Protein AF-A0A0B1TDR1-F1 (afdb_monomer_lite)

Structure (mmCIF, N/CA/C/O backbone):
data_AF-A0A0B1TDR1-F1
#
_entry.id   AF-A0A0B1TDR1-F1
#
loop_
_atom_site.group_PDB
_atom_site.id
_atom_site.type_symbol
_atom_site.label_atom_id
_atom_site.label_alt_id
_atom_site.label_comp_id
_atom_site.label_asym_id
_atom_site.label_entity_id
_atom_site.label_seq_id
_atom_site.pdbx_PDB_ins_code
_atom_site.Cartn_x
_atom_site.Cartn_y
_atom_site.Cartn_z
_atom_site.occupancy
_atom_site.B_iso_or_equiv
_atom_site.auth_seq_id
_atom_site.auth_comp_id
_atom_site.auth_asym_id
_atom_site.auth_atom_id
_atom_site.pdbx_PDB_model_num
ATOM 1 N N . MET A 1 1 ? -8.464 2.889 4.458 1.00 76.44 1 MET A N 1
ATOM 2 C CA . MET A 1 1 ? -7.962 1.978 5.511 1.00 76.44 1 MET A CA 1
ATOM 3 C C . MET A 1 1 ? -7.869 2.680 6.858 1.00 76.44 1 MET A C 1
ATOM 5 O O . MET A 1 1 ? -8.469 2.172 7.790 1.00 76.44 1 MET A O 1
ATOM 9 N N . LEU A 1 2 ? -7.194 3.835 6.964 1.00 84.19 2 LEU A N 1
ATOM 10 C CA . LEU A 1 2 ? -7.013 4.525 8.250 1.00 84.19 2 LEU A CA 1
ATOM 11 C C . LEU A 1 2 ? -8.338 4.897 8.941 1.00 84.19 2 LEU A C 1
ATOM 13 O O . LEU A 1 2 ? -8.524 4.544 10.096 1.00 84.19 2 LEU A O 1
ATOM 17 N N . SER A 1 3 ? -9.291 5.494 8.213 1.00 82.75 3 SER A N 1
ATOM 18 C CA . SER A 1 3 ? -10.625 5.829 8.750 1.00 82.75 3 SER A CA 1
ATOM 19 C C . SER A 1 3 ? -11.376 4.601 9.274 1.00 82.75 3 SER A C 1
ATOM 21 O O . SER A 1 3 ? -11.965 4.639 10.344 1.00 82.75 3 SER A O 1
ATOM 23 N N . ALA A 1 4 ? -11.285 3.476 8.562 1.00 83.38 4 ALA A N 1
ATOM 24 C CA . ALA A 1 4 ? -11.882 2.220 9.007 1.00 83.38 4 ALA A CA 1
ATOM 25 C C . ALA A 1 4 ? -11.172 1.629 10.232 1.00 83.38 4 ALA A C 1
ATOM 27 O O . ALA A 1 4 ? -11.816 1.024 11.082 1.00 83.38 4 ALA A O 1
ATOM 28 N N . ALA A 1 5 ? -9.847 1.777 10.322 1.00 83.50 5 ALA A N 1
ATOM 29 C CA . ALA A 1 5 ? -9.080 1.321 11.472 1.00 83.50 5 ALA A CA 1
ATOM 30 C C . ALA A 1 5 ? -9.434 2.137 12.726 1.00 83.50 5 ALA A C 1
ATOM 32 O O . ALA A 1 5 ? -9.673 1.532 13.768 1.00 83.50 5 ALA A O 1
ATOM 33 N N . GLU A 1 6 ? -9.517 3.469 12.618 1.00 82.88 6 GLU A N 1
ATOM 34 C CA . GLU A 1 6 ? -10.004 4.361 13.685 1.00 82.88 6 GLU A CA 1
ATOM 35 C C . GLU A 1 6 ? -11.386 3.920 14.182 1.00 82.88 6 GLU A C 1
ATOM 37 O O . GLU A 1 6 ? -11.551 3.661 15.373 1.00 82.88 6 GLU A O 1
ATOM 42 N N . ASP A 1 7 ? -12.346 3.726 13.271 1.00 81.94 7 ASP A N 1
ATOM 43 C CA . ASP A 1 7 ? -13.706 3.311 13.633 1.00 81.94 7 ASP A CA 1
ATOM 44 C C . ASP A 1 7 ? -13.731 1.929 14.312 1.00 81.94 7 ASP A C 1
ATOM 46 O O . ASP A 1 7 ? -14.447 1.726 15.293 1.00 81.94 7 ASP A O 1
ATOM 50 N N . ILE A 1 8 ? -12.928 0.964 13.843 1.00 82.44 8 ILE A N 1
ATOM 51 C CA . ILE A 1 8 ? -12.824 -0.367 14.468 1.00 82.44 8 ILE A CA 1
ATOM 52 C C . ILE A 1 8 ? -12.226 -0.270 15.875 1.00 82.44 8 ILE A C 1
ATOM 54 O O . ILE A 1 8 ? -12.721 -0.930 16.790 1.00 82.44 8 ILE A O 1
ATOM 58 N N . MET A 1 9 ? -11.182 0.539 16.059 1.00 82.56 9 MET A N 1
ATOM 59 C CA . MET A 1 9 ? -10.542 0.729 17.362 1.00 82.56 9 MET A CA 1
ATOM 60 C C . MET A 1 9 ? -11.475 1.444 18.344 1.00 82.56 9 MET A C 1
ATOM 62 O O . MET A 1 9 ? -11.574 1.016 19.491 1.00 82.56 9 MET A O 1
ATOM 66 N N . ALA A 1 10 ? -12.240 2.440 17.888 1.00 76.50 10 ALA A N 1
ATOM 67 C CA . ALA A 1 10 ? -13.255 3.107 18.702 1.00 76.50 10 ALA A CA 1
ATOM 68 C C . ALA A 1 10 ? -14.344 2.132 19.192 1.00 76.50 10 ALA A C 1
ATOM 70 O O . ALA A 1 10 ? -14.732 2.178 20.360 1.00 76.50 10 ALA A O 1
ATOM 71 N N . ILE A 1 11 ? -14.792 1.199 18.338 1.00 76.06 11 ILE A N 1
ATOM 72 C CA . ILE A 1 11 ? -15.727 0.127 18.734 1.00 76.06 11 ILE A CA 1
ATOM 73 C C . ILE A 1 11 ? -15.082 -0.805 19.772 1.00 76.06 11 ILE A 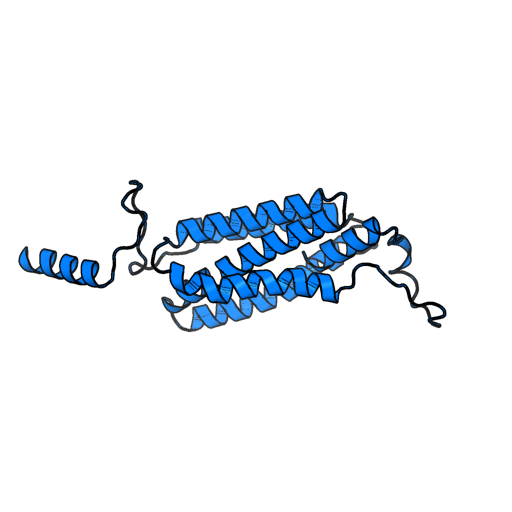C 1
ATOM 75 O O . ILE A 1 11 ? -15.733 -1.204 20.739 1.00 76.06 11 ILE A O 1
ATOM 79 N N . GLN A 1 12 ? -13.808 -1.162 19.586 1.00 80.19 12 GLN A N 1
ATOM 80 C CA . GLN A 1 12 ? -13.069 -2.064 20.479 1.00 80.19 12 GLN A CA 1
ATOM 81 C C . GLN A 1 12 ? -12.827 -1.467 21.875 1.00 80.19 12 GLN A C 1
ATOM 83 O O . GLN A 1 12 ? -12.818 -2.214 22.850 1.00 80.19 12 GLN A O 1
ATOM 88 N N . GLU A 1 13 ? -12.676 -0.146 21.993 1.00 73.75 13 GLU A N 1
ATOM 89 C CA . GLU A 1 13 ? -12.534 0.554 23.282 1.00 73.75 13 GLU A CA 1
ATOM 90 C C . GLU A 1 13 ? -13.869 0.749 24.035 1.00 73.75 13 GLU A C 1
ATOM 92 O O . GLU A 1 13 ? -13.898 1.363 25.100 1.00 73.75 13 GLU A O 1
ATOM 97 N N . GLY A 1 14 ? -14.982 0.210 23.522 1.00 63.03 14 GLY A N 1
ATOM 98 C CA . GLY A 1 14 ? -16.309 0.350 24.133 1.00 63.03 14 GLY A CA 1
ATOM 99 C C . GLY A 1 14 ? -17.055 1.623 23.719 1.00 63.03 14 GLY A C 1
ATOM 100 O O . GLY A 1 14 ? -18.086 1.948 24.310 1.00 63.03 14 GLY A O 1
ATOM 101 N N . GLY A 1 15 ? -16.572 2.335 22.696 1.00 56.06 15 GLY A N 1
ATOM 102 C CA . GLY A 1 15 ? -17.285 3.446 22.077 1.00 56.06 15 GLY A CA 1
ATOM 103 C C . GLY A 1 15 ? -18.510 2.946 21.313 1.00 56.06 15 GLY A C 1
ATOM 104 O O . GLY A 1 15 ? -18.403 2.178 20.356 1.00 56.06 15 GLY A O 1
ATOM 105 N N . ASN A 1 16 ? -19.701 3.386 21.717 1.00 45.88 16 ASN A N 1
ATOM 106 C CA . ASN A 1 16 ? -20.948 3.049 21.035 1.00 45.88 16 ASN A CA 1
ATOM 107 C C . ASN A 1 16 ? -21.067 3.895 19.746 1.00 45.88 16 ASN A C 1
ATOM 109 O O . ASN A 1 16 ? -21.689 4.957 19.725 1.00 45.88 16 ASN A O 1
ATOM 113 N N . VAL A 1 17 ? -20.423 3.445 18.662 1.00 51.66 17 VAL A N 1
ATOM 114 C CA . VAL A 1 17 ? -20.307 4.165 17.371 1.00 51.66 17 VAL A CA 1
ATOM 115 C C . VAL A 1 17 ? -21.662 4.475 16.715 1.00 51.66 17 VAL A C 1
ATOM 117 O O . VAL A 1 17 ? -21.760 5.361 15.871 1.00 51.66 17 VAL A O 1
ATOM 120 N N . THR A 1 18 ? -22.755 3.845 17.151 1.00 46.84 18 THR A N 1
ATOM 121 C CA . THR A 1 18 ? -24.097 4.133 16.623 1.00 46.84 18 THR A CA 1
ATOM 122 C C . THR A 1 18 ? -24.631 5.527 16.992 1.00 46.84 18 THR A C 1
ATOM 124 O O . THR A 1 18 ? -25.601 5.955 16.372 1.00 46.84 18 THR A O 1
ATOM 127 N N . GLN A 1 19 ? -24.024 6.251 17.948 1.00 44.09 19 GLN A N 1
ATOM 128 C CA . GLN A 1 19 ? -24.461 7.607 18.332 1.00 44.09 19 GLN A CA 1
ATOM 129 C C . GLN A 1 19 ? -23.574 8.763 17.840 1.00 44.09 19 GLN A C 1
ATOM 131 O O . GLN A 1 19 ? -24.072 9.879 17.722 1.00 44.09 19 GLN A O 1
ATOM 136 N N . GLN A 1 20 ? -22.301 8.535 17.503 1.00 48.03 20 GLN A N 1
ATOM 137 C CA . GLN A 1 20 ? -21.350 9.632 17.239 1.00 48.03 20 GLN A CA 1
ATOM 138 C C . GLN A 1 20 ? -21.588 10.387 15.918 1.00 48.03 20 GLN A C 1
ATOM 140 O O . GLN A 1 20 ? -21.168 11.531 15.796 1.00 48.03 20 GLN A O 1
ATOM 145 N N . ILE A 1 21 ? -22.294 9.797 14.946 1.00 51.66 21 ILE A N 1
ATOM 146 C CA . ILE A 1 21 ? -22.619 10.479 13.677 1.00 51.66 21 ILE A CA 1
ATOM 147 C C . ILE A 1 21 ? -23.924 11.296 13.782 1.00 51.66 21 ILE A C 1
ATOM 149 O O . ILE A 1 21 ? -24.188 12.130 12.921 1.00 51.66 21 ILE A O 1
ATOM 153 N N . GLN A 1 22 ? -24.762 11.092 14.811 1.00 48.59 22 GLN A N 1
ATOM 154 C CA . GLN A 1 22 ? -26.129 11.638 14.793 1.00 48.59 22 GLN A CA 1
ATOM 155 C C . GLN A 1 22 ? -26.374 12.907 15.607 1.00 48.59 22 GLN A C 1
ATOM 157 O O . GLN A 1 22 ? -27.349 13.580 15.295 1.00 48.59 22 GLN A O 1
ATOM 162 N N . ASN A 1 23 ? -25.515 13.297 16.550 1.00 46.75 23 ASN A N 1
ATOM 163 C CA . ASN A 1 23 ? -25.687 14.570 17.253 1.00 46.75 23 ASN A CA 1
ATOM 164 C C . ASN A 1 23 ? -24.395 15.388 17.209 1.00 46.75 23 ASN A C 1
ATOM 166 O O . ASN A 1 23 ? -23.390 15.019 17.814 1.00 46.75 23 ASN A O 1
ATOM 170 N N . CYS A 1 24 ? -24.435 16.531 16.519 1.00 54.19 24 CYS A N 1
ATOM 171 C CA . CYS A 1 24 ? -23.548 17.634 16.862 1.00 54.19 24 CYS A CA 1
ATOM 172 C C . CYS A 1 24 ? -23.890 18.038 18.299 1.00 54.19 24 CYS A C 1
ATOM 174 O O . CYS A 1 24 ? -24.966 18.571 18.557 1.00 54.19 24 CYS A O 1
ATOM 176 N N . GLU A 1 25 ? -23.017 17.709 19.245 1.00 56.38 25 GLU A N 1
ATOM 177 C CA . GLU A 1 25 ? -23.196 18.099 20.638 1.00 56.38 25 GLU A CA 1
ATOM 178 C C . GLU A 1 25 ? -22.957 19.617 20.739 1.00 56.38 25 GLU A C 1
ATOM 180 O O . GLU A 1 25 ? -21.814 20.074 20.700 1.00 56.38 25 GLU A O 1
ATOM 185 N N . ASP A 1 26 ? -24.026 20.412 20.856 1.00 61.06 26 ASP A N 1
ATOM 186 C CA . ASP A 1 26 ? -23.944 21.881 20.979 1.00 61.06 26 ASP A CA 1
ATOM 187 C C . ASP A 1 26 ? -23.196 22.332 22.253 1.00 61.06 26 ASP A C 1
ATOM 189 O O . ASP A 1 26 ? -22.811 23.496 22.384 1.00 61.06 26 ASP A O 1
ATOM 193 N N . HIS A 1 27 ? -22.961 21.415 23.201 1.00 53.44 27 HIS A N 1
ATOM 194 C CA . HIS A 1 27 ? -22.260 21.689 24.450 1.00 53.44 27 HIS A CA 1
ATOM 195 C C . HIS A 1 27 ? -21.323 20.538 24.854 1.00 53.44 27 HIS A C 1
ATOM 197 O O . HIS A 1 27 ? -21.755 19.488 25.329 1.00 53.44 27 HIS A O 1
ATOM 203 N N . ILE A 1 28 ? -20.007 20.756 24.743 1.00 58.09 28 ILE A N 1
ATOM 204 C CA . ILE A 1 28 ? -18.979 19.792 25.173 1.00 58.09 28 ILE A CA 1
ATOM 205 C C . ILE A 1 28 ? -18.891 19.807 26.709 1.00 58.09 28 ILE A C 1
ATOM 207 O O . ILE A 1 28 ? -18.074 20.512 27.294 1.00 58.09 28 ILE A O 1
ATOM 211 N N . THR A 1 29 ? -19.763 19.052 27.381 1.00 60.22 29 THR A N 1
ATOM 212 C CA . THR A 1 29 ? -19.792 18.965 28.858 1.00 60.22 29 THR A CA 1
ATOM 213 C C . THR A 1 29 ? -18.786 17.943 29.407 1.00 60.22 29 THR A C 1
ATOM 215 O O . THR A 1 29 ? -18.375 18.030 30.562 1.00 60.22 29 THR A O 1
ATOM 218 N N . SER A 1 30 ? -18.312 17.001 28.584 1.00 54.03 30 SER A N 1
ATOM 219 C CA . SER A 1 30 ? -17.240 16.075 28.962 1.00 54.03 30 SER A CA 1
ATOM 220 C C . SER A 1 30 ? -16.343 15.746 27.769 1.00 54.03 30 SER A C 1
ATOM 222 O O . SER A 1 30 ? -16.813 15.602 26.642 1.00 54.03 30 SER A O 1
ATOM 224 N N . ARG A 1 31 ? -15.031 15.662 28.006 1.00 52.56 31 ARG A N 1
ATOM 225 C CA . ARG A 1 31 ? -14.052 15.264 26.991 1.00 52.56 31 ARG A CA 1
ATOM 226 C C . ARG A 1 31 ? -14.044 13.738 26.937 1.00 52.56 31 ARG A C 1
ATOM 228 O O . ARG A 1 31 ? -13.639 13.109 27.913 1.00 52.56 31 ARG A O 1
ATOM 235 N N . HIS A 1 32 ? -14.474 13.140 25.827 1.00 52.22 32 HIS A N 1
ATOM 236 C CA . HIS A 1 32 ? -14.212 11.723 25.578 1.00 52.22 32 HIS A CA 1
ATOM 237 C C . HIS A 1 32 ? -12.693 11.523 25.480 1.00 52.22 32 HIS A C 1
ATOM 239 O O . HIS A 1 32 ? -12.072 11.855 24.474 1.00 52.22 32 HIS A O 1
ATOM 245 N N . CYS A 1 33 ? -12.082 11.042 26.563 1.00 51.25 33 CYS A N 1
ATOM 246 C CA . CYS A 1 33 ? -10.721 10.523 26.539 1.00 51.25 33 CYS A CA 1
ATOM 247 C C . CYS A 1 33 ? -10.781 9.113 25.956 1.00 51.25 33 CYS A C 1
ATOM 249 O O . CYS A 1 33 ? -11.078 8.162 26.675 1.00 51.25 33 CYS A O 1
ATOM 251 N N . THR A 1 34 ? -10.518 8.989 24.659 1.00 60.19 34 THR A N 1
ATOM 252 C CA . THR A 1 34 ? -10.138 7.704 24.073 1.00 60.19 34 THR A CA 1
ATOM 253 C C . THR A 1 34 ? -8.719 7.375 24.532 1.00 60.19 34 THR A C 1
ATOM 255 O O . THR A 1 34 ? -7.860 8.259 24.623 1.00 60.19 34 THR A O 1
ATOM 258 N N . THR A 1 35 ? -8.463 6.116 24.881 1.00 57.59 35 THR A N 1
ATOM 259 C CA . THR A 1 35 ? -7.123 5.665 25.292 1.00 57.59 35 THR A CA 1
ATOM 260 C C . THR A 1 35 ? -6.158 5.686 24.109 1.00 57.59 35 THR A C 1
ATOM 262 O O . THR A 1 35 ? -4.956 5.884 24.296 1.00 57.59 35 THR A O 1
ATOM 265 N N . VAL A 1 36 ? -6.688 5.568 22.887 1.00 66.69 36 VAL A N 1
ATOM 266 C CA . VAL A 1 36 ? -5.954 5.753 21.635 1.00 66.69 36 VAL A CA 1
ATOM 267 C C . VAL A 1 36 ? -6.411 7.035 20.934 1.00 66.69 36 VAL A C 1
ATOM 269 O O . VAL A 1 36 ? -7.578 7.215 20.592 1.00 66.69 36 VAL A O 1
ATOM 272 N N . SER A 1 37 ? -5.470 7.960 20.737 1.00 75.94 37 SER A N 1
ATOM 273 C CA . SER A 1 37 ? -5.678 9.188 19.961 1.00 75.94 37 SER A CA 1
ATOM 274 C C . SER A 1 37 ? -5.499 8.907 18.470 1.00 75.94 37 SER A C 1
ATOM 276 O O . SER A 1 37 ? -4.584 8.171 18.102 1.00 75.94 37 SER A O 1
ATOM 278 N N . THR A 1 38 ? -6.254 9.590 17.607 1.00 77.31 38 THR A N 1
ATOM 279 C CA . THR A 1 38 ? -6.033 9.588 16.148 1.00 77.31 38 THR A CA 1
ATOM 280 C C . THR A 1 38 ? -4.583 9.932 15.777 1.00 77.31 38 THR A C 1
ATOM 282 O O . THR A 1 38 ? -4.019 9.409 14.818 1.00 77.31 38 THR A O 1
ATOM 285 N N . GLY A 1 39 ? -3.912 10.756 16.593 1.00 81.75 39 GLY A N 1
ATOM 286 C CA . GLY A 1 39 ? -2.484 11.039 16.436 1.00 81.75 39 GLY A CA 1
ATOM 287 C C . GLY A 1 39 ? -1.585 9.814 16.648 1.00 81.75 39 GLY A C 1
ATOM 288 O O . GLY A 1 39 ? -0.588 9.663 15.949 1.00 81.75 39 GLY A O 1
ATOM 289 N N . ALA A 1 40 ? -1.937 8.911 17.566 1.00 80.69 40 ALA A N 1
ATOM 290 C CA . ALA A 1 40 ? -1.172 7.688 17.814 1.00 80.69 40 ALA A CA 1
ATOM 291 C C . ALA A 1 40 ? -1.252 6.720 16.625 1.00 80.69 40 ALA A C 1
ATOM 293 O O . ALA A 1 40 ? -0.249 6.109 16.263 1.00 80.69 40 ALA A O 1
ATOM 294 N N . VAL A 1 41 ? -2.413 6.633 15.976 1.00 82.06 41 VAL A N 1
ATOM 295 C CA . VAL A 1 41 ? -2.617 5.816 14.771 1.00 82.06 41 VAL A CA 1
ATOM 296 C C . VAL A 1 41 ? -1.861 6.402 13.581 1.00 82.06 41 VAL A C 1
ATOM 298 O O . VAL A 1 41 ? -1.199 5.667 12.852 1.00 82.06 41 VAL A O 1
ATOM 301 N N . LEU A 1 42 ? -1.863 7.730 13.429 1.00 85.75 42 LEU A N 1
ATOM 302 C CA . LEU A 1 42 ? -1.053 8.413 12.416 1.00 85.75 42 LEU A CA 1
ATOM 303 C C . LEU A 1 42 ? 0.449 8.201 12.632 1.00 85.75 42 LEU A C 1
ATOM 305 O O . LEU A 1 42 ? 1.178 7.992 11.664 1.00 85.75 42 LEU A O 1
ATOM 309 N N . ILE A 1 43 ? 0.926 8.224 13.880 1.00 86.50 43 ILE A N 1
ATOM 310 C CA . ILE A 1 43 ? 2.328 7.913 14.193 1.00 86.50 43 ILE A CA 1
ATOM 311 C C . ILE A 1 43 ? 2.629 6.444 13.875 1.00 86.50 43 ILE A C 1
ATOM 313 O O . ILE A 1 43 ? 3.666 6.162 13.277 1.00 86.50 43 ILE A O 1
ATOM 317 N N . ALA A 1 44 ? 1.726 5.523 14.222 1.00 84.31 44 ALA A N 1
ATOM 318 C CA . ALA A 1 44 ? 1.872 4.102 13.909 1.00 84.31 44 ALA A CA 1
ATOM 319 C C . ALA A 1 44 ? 1.913 3.827 12.395 1.00 84.31 44 ALA A C 1
ATOM 321 O O . ALA A 1 44 ? 2.560 2.874 11.974 1.00 84.31 44 ALA A O 1
ATOM 322 N N . ASP A 1 45 ? 1.284 4.670 11.576 1.00 87.25 45 ASP A N 1
ATOM 323 C CA . ASP A 1 45 ? 1.340 4.581 10.115 1.00 87.25 45 ASP A CA 1
ATOM 324 C C . ASP A 1 45 ? 2.598 5.250 9.521 1.00 87.25 45 ASP A C 1
ATOM 326 O O . ASP A 1 45 ? 3.293 4.691 8.674 1.00 87.25 45 ASP A O 1
ATOM 330 N N . ASN A 1 46 ? 2.967 6.441 9.995 1.00 88.88 46 ASN A N 1
ATOM 331 C CA . ASN A 1 46 ? 4.058 7.211 9.389 1.00 88.88 46 ASN A CA 1
ATOM 332 C C . ASN A 1 46 ? 5.450 6.767 9.856 1.00 88.88 46 ASN A C 1
ATOM 334 O O . ASN A 1 46 ? 6.395 6.778 9.064 1.00 88.88 46 ASN A O 1
ATOM 338 N N . LEU A 1 47 ? 5.603 6.360 11.120 1.00 89.38 47 LEU A N 1
ATOM 339 C CA . LEU A 1 47 ? 6.908 6.013 11.689 1.00 89.38 47 LEU A CA 1
ATOM 340 C C . LEU A 1 47 ? 7.537 4.775 11.019 1.00 89.38 47 LEU A C 1
ATOM 342 O O . LEU A 1 47 ? 8.696 4.871 10.606 1.00 89.38 47 LEU A O 1
ATOM 346 N N . PRO A 1 48 ? 6.828 3.640 10.835 1.00 83.62 48 PRO A N 1
ATOM 347 C CA . PRO A 1 48 ? 7.408 2.474 10.169 1.00 83.62 48 PRO A CA 1
ATOM 348 C C . PRO A 1 48 ? 7.757 2.766 8.709 1.00 83.62 48 PRO A C 1
ATOM 350 O O . PRO A 1 48 ? 8.827 2.378 8.243 1.00 83.62 48 PRO A O 1
ATOM 353 N N . SER A 1 49 ? 6.888 3.500 8.004 1.00 87.12 49 SER A N 1
ATOM 354 C CA . SER A 1 49 ? 7.120 3.907 6.615 1.00 87.12 49 SER A CA 1
ATOM 355 C C . SER A 1 49 ? 8.374 4.777 6.486 1.00 87.12 49 SER A C 1
ATOM 357 O O . SER A 1 49 ? 9.206 4.544 5.612 1.00 87.12 49 SER A O 1
ATOM 359 N N . LEU A 1 50 ? 8.578 5.728 7.401 1.00 87.88 50 LEU A N 1
ATOM 360 C CA . LEU A 1 50 ? 9.752 6.599 7.401 1.00 87.88 50 LEU A CA 1
ATOM 361 C C . LEU A 1 50 ? 11.057 5.830 7.663 1.00 87.88 50 LEU A C 1
ATOM 363 O O . LEU A 1 50 ? 12.042 6.044 6.959 1.00 87.88 50 LEU A O 1
ATOM 367 N N . VAL A 1 51 ? 11.064 4.893 8.616 1.00 88.25 51 VAL A N 1
ATOM 368 C CA . VAL A 1 51 ? 12.234 4.033 8.886 1.00 88.25 51 VAL A CA 1
ATOM 369 C C . VAL A 1 51 ? 12.599 3.207 7.653 1.00 88.25 51 VAL A C 1
ATOM 371 O O . VAL A 1 51 ? 13.773 3.121 7.285 1.00 88.25 51 VAL A O 1
ATOM 374 N N . VAL A 1 52 ? 11.600 2.642 6.973 1.00 87.62 52 VAL A N 1
ATOM 375 C CA . VAL A 1 52 ? 11.807 1.932 5.707 1.00 87.62 52 VAL A CA 1
ATOM 376 C C . VAL A 1 52 ? 12.373 2.869 4.652 1.00 87.62 52 VAL A C 1
ATOM 378 O O . VAL A 1 52 ? 13.370 2.535 4.029 1.00 87.62 52 VAL A O 1
ATOM 381 N N . LYS A 1 53 ? 11.808 4.064 4.476 1.00 86.44 53 LYS A N 1
ATOM 382 C CA . LYS A 1 53 ? 12.283 5.035 3.479 1.00 86.44 53 LYS A CA 1
ATOM 383 C C . LYS A 1 53 ? 13.732 5.460 3.666 1.00 86.44 53 LYS A C 1
ATOM 385 O O . LYS A 1 53 ? 14.418 5.684 2.676 1.00 86.44 53 LYS A O 1
ATOM 390 N N . LEU A 1 54 ? 14.212 5.517 4.904 1.00 85.12 54 LEU A N 1
ATOM 391 C CA . LEU A 1 54 ? 15.606 5.844 5.201 1.00 85.12 54 LEU A CA 1
ATOM 392 C C . LEU A 1 54 ? 16.559 4.658 5.004 1.00 85.12 54 LEU A C 1
ATOM 394 O O . LEU A 1 54 ? 17.708 4.857 4.626 1.00 85.12 54 LEU A O 1
ATOM 398 N N . THR A 1 55 ? 16.106 3.430 5.259 1.00 82.94 55 THR A N 1
ATOM 399 C CA . THR A 1 55 ? 16.963 2.229 5.247 1.00 82.94 55 THR A CA 1
ATOM 400 C C . THR A 1 55 ? 16.932 1.476 3.917 1.00 82.94 55 THR A C 1
ATOM 402 O O . THR A 1 55 ? 17.963 1.012 3.437 1.00 82.94 55 THR A O 1
ATOM 405 N N . PHE A 1 56 ? 15.764 1.378 3.288 1.00 80.69 56 PHE A N 1
ATOM 406 C CA . PHE A 1 56 ? 15.524 0.630 2.060 1.00 80.69 56 PHE A CA 1
ATOM 407 C C . PHE A 1 56 ? 16.345 1.080 0.837 1.00 80.69 56 PHE A C 1
ATOM 409 O O . PHE A 1 56 ? 16.794 0.182 0.121 1.00 80.69 56 PHE A O 1
ATOM 416 N N . PRO A 1 57 ? 16.622 2.381 0.573 1.00 79.94 57 PRO A N 1
ATOM 417 C CA . PRO A 1 57 ? 17.427 2.774 -0.590 1.00 79.94 57 PRO A CA 1
ATOM 418 C C . PRO A 1 57 ? 18.830 2.147 -0.595 1.00 79.94 57 PRO A C 1
ATOM 420 O O . PRO A 1 57 ? 19.340 1.827 -1.664 1.00 79.94 57 PRO A O 1
ATOM 423 N N . PHE A 1 58 ? 19.414 1.851 0.572 1.00 77.19 58 PHE A N 1
ATOM 424 C CA . PHE A 1 58 ? 20.716 1.176 0.666 1.00 77.19 58 PHE A CA 1
ATOM 425 C C . PHE A 1 58 ? 20.683 -0.293 0.213 1.00 77.19 58 PHE A C 1
ATOM 427 O O . PHE A 1 58 ? 21.679 -0.815 -0.280 1.00 77.19 58 PHE A O 1
ATOM 434 N N . PHE A 1 59 ? 19.537 -0.967 0.337 1.00 72.44 59 PHE A N 1
ATOM 435 C CA . PHE A 1 59 ? 19.354 -2.369 -0.065 1.00 72.44 59 PHE A CA 1
ATOM 436 C C . PHE A 1 59 ? 18.680 -2.508 -1.441 1.00 72.44 59 PHE A C 1
ATOM 438 O O . PHE A 1 59 ? 18.543 -3.609 -1.984 1.00 72.44 59 PHE A O 1
ATOM 445 N N . MET A 1 60 ? 18.273 -1.382 -2.032 1.00 71.62 60 MET A N 1
ATOM 446 C CA . MET A 1 60 ? 17.485 -1.318 -3.256 1.00 71.62 60 MET A CA 1
ATOM 447 C C . MET A 1 60 ? 18.278 -1.662 -4.528 1.00 71.62 60 MET A C 1
ATOM 449 O O . MET A 1 60 ? 17.701 -1.862 -5.594 1.00 71.62 60 MET A O 1
ATOM 453 N N . HIS A 1 61 ? 19.594 -1.802 -4.473 1.00 65.62 61 HIS A N 1
ATOM 454 C CA . HIS A 1 61 ? 20.317 -2.224 -5.672 1.00 65.62 61 HIS A CA 1
ATOM 455 C C . HIS A 1 61 ? 20.179 -3.736 -5.934 1.00 65.62 61 HIS A C 1
ATOM 457 O O . HIS A 1 61 ? 20.216 -4.174 -7.072 1.00 65.62 61 HIS A O 1
ATOM 463 N N . ARG A 1 62 ? 19.927 -4.558 -4.903 1.00 64.19 62 ARG A N 1
ATOM 464 C CA . ARG A 1 62 ? 20.066 -6.027 -4.997 1.00 64.19 62 ARG A CA 1
ATOM 465 C C . ARG A 1 62 ? 18.785 -6.807 -5.310 1.00 64.19 62 ARG A C 1
ATOM 467 O O . ARG A 1 62 ? 18.873 -8.008 -5.543 1.00 64.19 62 ARG A O 1
ATOM 474 N N . ILE A 1 63 ? 17.610 -6.170 -5.289 1.00 71.88 63 ILE A N 1
ATOM 475 C CA . ILE A 1 63 ? 16.312 -6.870 -5.376 1.00 71.88 63 ILE A CA 1
ATOM 476 C C . ILE A 1 63 ? 15.566 -6.485 -6.672 1.00 71.88 63 ILE A C 1
ATOM 478 O O . ILE A 1 63 ? 15.325 -5.306 -6.908 1.00 71.88 63 ILE A O 1
ATOM 482 N N . PRO A 1 64 ? 15.129 -7.437 -7.505 1.00 72.81 64 PRO A N 1
ATOM 483 C CA . PRO A 1 64 ? 14.327 -7.162 -8.698 1.00 72.81 64 PRO A CA 1
ATOM 484 C C . PRO A 1 64 ? 12.961 -6.537 -8.371 1.00 72.81 64 PRO A C 1
ATOM 486 O O . PRO A 1 64 ? 12.300 -6.899 -7.392 1.00 72.81 64 PRO A O 1
ATOM 489 N N . PHE A 1 65 ? 12.492 -5.636 -9.241 1.00 76.25 65 PHE A N 1
ATOM 490 C CA . PHE A 1 65 ? 11.231 -4.899 -9.064 1.00 76.25 65 PHE A CA 1
ATOM 491 C C . PHE A 1 65 ? 10.000 -5.807 -8.926 1.00 76.25 65 PHE A C 1
ATOM 493 O O . PHE A 1 65 ? 9.111 -5.501 -8.134 1.00 76.25 65 PHE A O 1
ATOM 500 N N . VAL A 1 66 ? 9.975 -6.949 -9.623 1.00 77.12 66 VAL A N 1
ATOM 501 C CA . VAL A 1 66 ? 8.858 -7.913 -9.574 1.00 77.12 66 VAL A CA 1
ATOM 502 C C . VAL A 1 66 ? 8.660 -8.466 -8.162 1.00 77.12 66 VAL A C 1
ATOM 504 O O . VAL A 1 66 ? 7.541 -8.518 -7.655 1.00 77.12 66 VAL A O 1
ATOM 507 N N . PHE A 1 67 ? 9.753 -8.827 -7.486 1.00 78.81 67 PHE A N 1
ATOM 508 C CA . PHE A 1 67 ? 9.691 -9.376 -6.131 1.00 78.81 67 PHE A CA 1
ATOM 509 C C . PHE A 1 67 ? 9.268 -8.324 -5.110 1.00 78.81 67 PHE A C 1
ATOM 511 O O . PHE A 1 67 ? 8.496 -8.628 -4.204 1.00 78.81 67 PHE A O 1
ATOM 518 N N . ARG A 1 68 ? 9.706 -7.072 -5.289 1.00 84.38 68 ARG A N 1
ATOM 519 C CA . ARG A 1 68 ? 9.249 -5.947 -4.461 1.00 84.38 68 ARG A CA 1
ATOM 520 C C . ARG A 1 68 ? 7.754 -5.720 -4.615 1.00 84.38 68 ARG A C 1
ATOM 522 O O . ARG A 1 68 ? 7.058 -5.615 -3.612 1.00 84.38 68 ARG A O 1
ATOM 529 N N . HIS A 1 69 ? 7.264 -5.691 -5.853 1.00 85.31 69 HIS A N 1
ATOM 530 C CA . HIS A 1 69 ? 5.846 -5.507 -6.146 1.00 85.31 69 HIS A CA 1
ATOM 531 C C . HIS A 1 69 ? 4.987 -6.603 -5.497 1.00 85.31 69 HIS A C 1
ATOM 533 O O . HIS A 1 69 ? 4.018 -6.300 -4.799 1.00 85.31 69 HIS A O 1
ATOM 539 N N . LEU A 1 70 ? 5.380 -7.871 -5.660 1.00 86.50 70 LEU A N 1
ATOM 540 C CA . LEU A 1 70 ? 4.698 -9.001 -5.027 1.00 86.50 70 LEU A CA 1
ATOM 541 C C . LEU A 1 70 ? 4.704 -8.893 -3.501 1.00 86.50 70 LEU A C 1
ATOM 543 O O . LEU A 1 70 ? 3.663 -9.062 -2.871 1.00 86.50 70 LEU A O 1
ATOM 547 N N . PHE A 1 71 ? 5.850 -8.568 -2.904 1.00 88.81 71 PHE A N 1
ATOM 548 C CA . PHE A 1 71 ? 5.972 -8.418 -1.458 1.00 88.81 71 PHE A CA 1
ATOM 549 C C . PHE A 1 71 ? 5.071 -7.301 -0.910 1.00 88.81 71 PHE A C 1
ATOM 551 O O . PHE A 1 71 ? 4.385 -7.498 0.092 1.00 88.81 71 PHE A O 1
ATOM 558 N N . VAL A 1 72 ? 4.995 -6.164 -1.608 1.00 90.31 72 VAL A N 1
ATOM 559 C CA . VAL A 1 72 ? 4.092 -5.054 -1.267 1.00 90.31 72 VAL A CA 1
ATOM 560 C C . VAL A 1 72 ? 2.629 -5.486 -1.361 1.00 90.31 72 VAL A C 1
ATOM 562 O O . VAL A 1 72 ? 1.862 -5.230 -0.436 1.00 90.31 72 VAL A O 1
ATOM 565 N N . CYS A 1 73 ? 2.234 -6.186 -2.428 1.00 90.12 73 CYS A N 1
ATOM 566 C CA . CYS A 1 73 ? 0.860 -6.672 -2.585 1.00 90.12 73 CYS A CA 1
ATOM 567 C C . CYS A 1 73 ? 0.473 -7.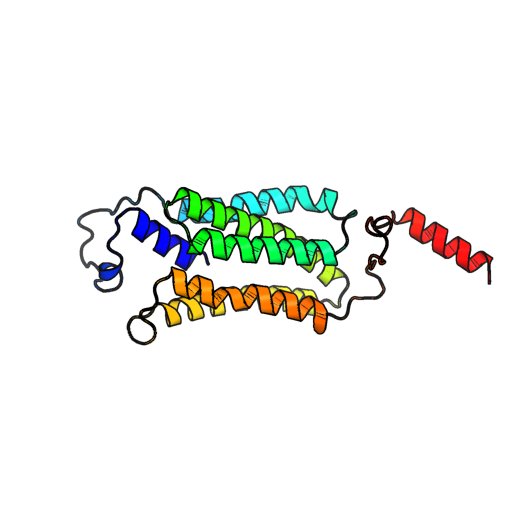686 -1.499 1.00 90.12 73 CYS A C 1
ATOM 569 O O . CYS A 1 73 ? -0.645 -7.635 -0.978 1.00 90.12 73 CYS A O 1
ATOM 571 N N . LEU A 1 74 ? 1.393 -8.581 -1.127 1.00 91.06 74 LEU A N 1
ATOM 572 C CA . LEU A 1 74 ? 1.190 -9.551 -0.051 1.00 91.06 74 LEU A CA 1
ATOM 573 C C . LEU A 1 74 ? 1.029 -8.858 1.302 1.00 91.06 74 LEU A C 1
ATOM 575 O O . LEU A 1 74 ? 0.063 -9.138 2.008 1.00 91.06 74 LEU A O 1
ATOM 579 N N . LEU A 1 75 ? 1.920 -7.921 1.641 1.00 90.44 75 LEU A N 1
ATOM 580 C CA . LEU A 1 75 ? 1.825 -7.143 2.877 1.00 90.44 75 LEU A CA 1
ATOM 581 C C . LEU A 1 75 ? 0.542 -6.319 2.940 1.00 90.44 75 LEU A C 1
ATOM 583 O O . LEU A 1 75 ? -0.115 -6.283 3.978 1.00 90.44 75 LEU A O 1
ATOM 587 N N . GLN A 1 76 ? 0.162 -5.693 1.827 1.00 90.31 76 GLN A N 1
ATOM 588 C CA . GLN A 1 76 ? -1.050 -4.894 1.759 1.00 90.31 76 GLN A CA 1
ATOM 589 C C . GLN A 1 76 ? -2.302 -5.761 1.917 1.00 90.31 76 GLN A C 1
ATOM 591 O O . GLN A 1 76 ? -3.223 -5.379 2.628 1.00 90.31 76 GLN A O 1
ATOM 596 N N . SER A 1 77 ? -2.341 -6.938 1.295 1.00 90.62 77 SER A N 1
ATOM 597 C CA . SER A 1 77 ? -3.463 -7.870 1.452 1.00 90.62 77 SER A CA 1
ATOM 598 C C . SER A 1 77 ? -3.529 -8.411 2.883 1.00 90.62 77 SER A C 1
ATOM 600 O O . SER A 1 77 ? -4.595 -8.423 3.496 1.00 90.62 77 SER A O 1
ATOM 602 N N . ALA A 1 78 ? -2.381 -8.799 3.447 1.00 91.56 78 ALA A N 1
ATOM 603 C CA . ALA A 1 78 ? -2.276 -9.281 4.819 1.00 91.56 78 ALA A CA 1
ATOM 604 C C . ALA A 1 78 ? -2.732 -8.225 5.834 1.00 91.56 78 ALA A C 1
ATOM 606 O O . ALA A 1 78 ? -3.459 -8.559 6.765 1.00 91.56 78 ALA A O 1
ATOM 607 N N . SER A 1 79 ? -2.375 -6.953 5.643 1.00 92.12 79 SER A N 1
ATOM 608 C CA . SER A 1 79 ? -2.783 -5.878 6.548 1.00 92.12 79 SER A CA 1
ATOM 609 C C . SER A 1 79 ? -4.298 -5.668 6.560 1.00 92.12 79 SER A C 1
ATOM 611 O O . SER A 1 79 ? -4.882 -5.559 7.638 1.00 92.12 79 SER A O 1
ATOM 613 N N . TYR A 1 80 ? -4.958 -5.710 5.396 1.00 89.31 80 TYR A N 1
ATOM 614 C CA . TYR A 1 80 ? -6.421 -5.670 5.312 1.00 89.31 80 TYR A CA 1
ATOM 615 C C . TYR A 1 80 ? -7.067 -6.834 6.072 1.00 89.31 80 TYR A C 1
ATOM 617 O O . TYR A 1 80 ? -8.006 -6.608 6.834 1.00 89.31 80 TYR A O 1
ATOM 625 N N . PHE A 1 81 ? -6.542 -8.056 5.935 1.00 89.88 81 PHE A N 1
ATOM 626 C CA . PHE A 1 81 ? -7.042 -9.209 6.688 1.00 89.88 81 PHE A CA 1
ATOM 627 C C . PHE A 1 81 ? -6.824 -9.067 8.199 1.00 89.88 81 PHE A C 1
ATOM 629 O O . PHE A 1 81 ? -7.751 -9.307 8.972 1.00 89.88 81 PHE A O 1
ATOM 636 N N . VAL A 1 82 ? -5.632 -8.644 8.629 1.00 90.12 82 VAL A N 1
ATOM 637 C CA . VAL A 1 82 ? -5.303 -8.466 10.052 1.00 90.12 82 VAL A CA 1
ATOM 638 C C . VAL A 1 82 ? -6.212 -7.423 10.703 1.00 90.12 82 VAL A C 1
ATOM 640 O O . VAL A 1 82 ? -6.722 -7.670 11.794 1.00 90.12 82 VAL A O 1
ATOM 643 N N . VAL A 1 83 ? -6.465 -6.291 10.036 1.00 88.94 83 VAL A N 1
ATOM 644 C CA . VAL A 1 83 ? -7.369 -5.253 10.562 1.00 88.94 83 VAL A CA 1
ATOM 645 C C . VAL A 1 83 ? -8.831 -5.706 10.516 1.00 88.94 83 VAL A C 1
ATOM 647 O O . VAL A 1 83 ? -9.566 -5.473 11.470 1.00 88.94 83 VAL A O 1
ATOM 650 N N . ALA A 1 84 ? -9.273 -6.396 9.460 1.00 87.25 84 ALA A N 1
ATOM 651 C CA . ALA A 1 84 ? -10.659 -6.864 9.357 1.00 87.25 84 ALA A CA 1
ATOM 652 C C . ALA A 1 84 ? -11.021 -7.897 10.444 1.00 87.25 84 ALA A C 1
ATOM 654 O O . ALA A 1 84 ? -12.115 -7.847 11.015 1.00 87.25 84 ALA A O 1
ATOM 655 N N . PHE A 1 85 ? -10.097 -8.809 10.765 1.00 87.12 85 PHE A N 1
ATOM 656 C CA . PHE A 1 85 ? -10.275 -9.838 11.796 1.00 87.12 85 PHE A CA 1
ATOM 657 C C . PHE A 1 85 ? -9.788 -9.417 13.186 1.00 87.12 85 PHE A C 1
ATOM 659 O O . PHE A 1 85 ? -9.748 -10.246 14.097 1.00 87.12 85 PHE A O 1
ATOM 666 N N . SER A 1 86 ? -9.440 -8.144 13.386 1.00 87.50 86 SER A N 1
ATOM 667 C CA . SER A 1 86 ? -8.934 -7.703 14.676 1.00 87.50 86 SER A CA 1
ATOM 668 C C . SER A 1 86 ? -10.008 -7.801 15.768 1.00 87.50 86 SER A C 1
ATOM 670 O O . SER A 1 86 ? -11.187 -7.454 15.596 1.00 87.50 86 SER A O 1
ATOM 672 N N . VAL A 1 87 ? -9.571 -8.304 16.921 1.00 83.75 87 VAL A N 1
ATOM 673 C CA . VAL A 1 87 ? -10.366 -8.388 18.156 1.00 83.75 87 VAL A CA 1
ATOM 674 C C . VAL A 1 87 ? -9.919 -7.362 19.191 1.00 83.75 87 VAL A C 1
ATOM 676 O O . VAL A 1 87 ? -10.741 -6.882 19.960 1.00 83.75 87 VAL A O 1
ATOM 679 N N . ASN A 1 88 ? -8.641 -6.977 19.150 1.00 84.75 88 ASN A N 1
ATOM 680 C CA . ASN A 1 88 ? -8.022 -6.054 20.091 1.00 84.75 88 ASN A CA 1
ATOM 681 C C . ASN A 1 88 ? -7.384 -4.878 19.339 1.00 84.75 88 ASN A C 1
ATOM 683 O O . ASN A 1 88 ? -6.817 -5.062 18.259 1.00 84.75 88 ASN A O 1
ATOM 687 N N . VAL A 1 89 ? -7.363 -3.704 19.970 1.00 84.56 89 VAL A N 1
ATOM 688 C CA . VAL A 1 89 ? -6.705 -2.486 19.465 1.00 84.56 89 VAL A CA 1
ATOM 689 C C . VAL A 1 89 ? -5.242 -2.700 19.026 1.00 84.56 89 VAL A C 1
ATOM 691 O O . VAL A 1 89 ? -4.908 -2.318 17.904 1.00 84.56 89 VAL A O 1
ATOM 694 N N . PRO A 1 90 ? -4.355 -3.368 19.801 1.00 86.06 90 PRO A N 1
ATOM 695 C CA . PRO A 1 90 ? -2.982 -3.626 19.351 1.00 86.06 90 PRO A CA 1
ATOM 696 C C . PRO A 1 90 ? -2.900 -4.490 18.084 1.00 86.06 90 PRO A C 1
ATOM 698 O O . PRO A 1 90 ? -1.963 -4.342 17.306 1.00 86.06 90 PRO A O 1
ATOM 701 N N . MET A 1 91 ? -3.879 -5.368 17.842 1.00 87.50 91 MET A N 1
ATOM 702 C CA . MET A 1 91 ? -3.934 -6.175 16.620 1.00 87.50 91 MET A CA 1
ATOM 703 C C . MET A 1 91 ? -4.315 -5.318 15.406 1.00 87.50 91 MET A C 1
ATOM 705 O O . MET A 1 91 ? -3.724 -5.475 14.339 1.00 87.50 91 MET A O 1
ATOM 709 N N . SER A 1 92 ? -5.242 -4.369 15.582 1.00 88.00 92 SER A N 1
ATOM 710 C CA . SER A 1 92 ? -5.568 -3.355 14.569 1.00 88.00 92 SER A CA 1
ATOM 711 C C . SER A 1 92 ? -4.340 -2.502 14.228 1.00 88.00 92 SER A C 1
ATOM 713 O O . SER A 1 92 ? -4.004 -2.354 13.054 1.00 88.00 92 SER A O 1
ATOM 715 N N . LEU A 1 93 ? -3.613 -2.019 15.245 1.00 87.88 93 LEU A N 1
ATOM 716 C CA . LEU A 1 93 ? -2.378 -1.246 15.065 1.00 87.88 93 LEU A CA 1
ATOM 717 C C . LEU A 1 93 ? -1.279 -2.052 14.364 1.00 87.88 93 LEU A C 1
ATOM 719 O O . LEU A 1 93 ? -0.622 -1.526 13.472 1.00 87.88 93 LEU A O 1
ATOM 723 N N . ALA A 1 94 ? -1.109 -3.334 14.697 1.00 90.00 94 ALA A N 1
ATOM 724 C CA . ALA A 1 94 ? -0.157 -4.201 14.003 1.00 90.00 94 ALA A CA 1
ATOM 725 C C . ALA A 1 94 ? -0.475 -4.314 12.501 1.00 90.00 94 ALA A C 1
ATOM 727 O O . ALA A 1 94 ? 0.429 -4.245 11.669 1.00 90.00 94 ALA A O 1
ATOM 728 N N . GLY A 1 95 ? -1.759 -4.424 12.145 1.00 90.38 95 GLY A N 1
ATOM 729 C CA . GLY A 1 95 ? -2.204 -4.383 10.753 1.00 90.38 95 GLY A CA 1
ATOM 730 C C . GLY A 1 95 ? -1.856 -3.062 10.060 1.00 90.38 95 GLY A C 1
ATOM 731 O O . GLY A 1 95 ? -1.319 -3.081 8.953 1.00 90.38 95 GLY A O 1
ATOM 732 N N . VAL A 1 96 ? -2.078 -1.923 10.723 1.00 90.69 96 VAL A N 1
ATOM 733 C CA . VAL A 1 96 ? -1.678 -0.598 10.209 1.00 90.69 96 VAL A CA 1
ATOM 734 C C . VAL A 1 96 ? -0.160 -0.521 10.002 1.00 90.69 96 VAL A C 1
ATOM 736 O O . VAL A 1 96 ? 0.279 -0.120 8.930 1.00 90.69 96 VAL A O 1
ATOM 739 N N . CYS A 1 97 ? 0.651 -1.013 10.942 1.00 90.94 97 CYS A N 1
ATOM 740 C CA . CYS A 1 97 ? 2.109 -1.060 10.794 1.00 90.94 97 CYS A CA 1
ATOM 741 C C . CYS A 1 97 ? 2.560 -1.903 9.585 1.00 90.94 97 CYS A C 1
ATOM 743 O O . CYS A 1 97 ? 3.490 -1.516 8.876 1.00 90.94 97 CYS A O 1
ATOM 745 N N . PHE A 1 98 ? 1.910 -3.043 9.314 1.00 90.62 98 PHE A N 1
ATOM 746 C CA . PHE A 1 98 ? 2.205 -3.842 8.117 1.00 90.62 98 PHE A CA 1
ATOM 747 C C . PHE A 1 98 ? 1.837 -3.109 6.825 1.00 90.62 98 PHE A C 1
ATOM 749 O O . PHE A 1 98 ? 2.592 -3.173 5.852 1.00 90.62 98 PHE A O 1
ATOM 756 N N . ALA A 1 99 ? 0.710 -2.389 6.816 1.00 90.88 99 ALA A N 1
ATOM 757 C CA . ALA A 1 99 ? 0.328 -1.542 5.690 1.00 90.88 99 ALA A CA 1
ATOM 758 C C . ALA A 1 99 ? 1.355 -0.423 5.460 1.00 90.88 99 ALA A C 1
ATOM 760 O O . ALA A 1 99 ? 1.806 -0.236 4.332 1.00 90.88 99 ALA A O 1
ATOM 761 N N . ALA A 1 100 ? 1.785 0.253 6.526 1.00 91.56 100 ALA A N 1
ATOM 762 C CA . ALA A 1 100 ? 2.802 1.298 6.492 1.00 91.56 100 ALA A CA 1
ATOM 763 C C . ALA A 1 100 ? 4.143 0.804 5.937 1.00 91.56 100 ALA A C 1
ATOM 765 O O . ALA A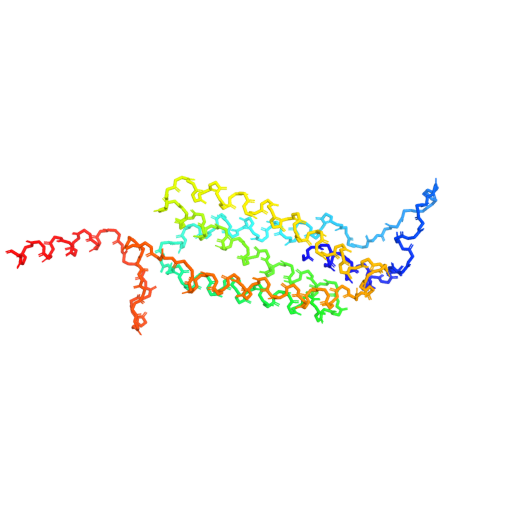 1 100 ? 4.744 1.452 5.078 1.00 91.56 100 ALA A O 1
ATOM 766 N N . PHE A 1 101 ? 4.599 -0.365 6.391 1.00 90.44 101 PHE A N 1
ATOM 767 C CA . PHE A 1 101 ? 5.835 -0.985 5.917 1.00 90.44 101 PHE A CA 1
ATOM 768 C C . PHE A 1 101 ? 5.751 -1.334 4.423 1.00 90.44 101 PHE A C 1
ATOM 770 O O . PHE A 1 101 ? 6.648 -0.991 3.651 1.00 90.44 101 PHE A O 1
ATOM 777 N N . GLY A 1 102 ? 4.646 -1.957 3.995 1.00 89.88 102 GLY A N 1
ATOM 778 C CA . GLY A 1 102 ? 4.399 -2.267 2.585 1.00 89.88 102 GLY A CA 1
ATOM 779 C C . GLY A 1 102 ? 4.317 -1.013 1.710 1.00 89.88 102 GLY A C 1
ATOM 780 O O . GLY A 1 102 ? 4.938 -0.963 0.650 1.00 89.88 102 GLY A O 1
ATOM 781 N N . SER A 1 103 ? 3.618 0.024 2.175 1.00 89.38 103 SER A N 1
ATOM 782 C CA . SER A 1 103 ? 3.501 1.314 1.487 1.00 89.38 103 SER A CA 1
ATOM 783 C C . SER A 1 103 ? 4.860 2.004 1.336 1.00 89.38 103 SER A C 1
ATOM 785 O O . SER A 1 103 ? 5.207 2.437 0.239 1.00 89.38 103 SER A O 1
ATOM 787 N N . GLY A 1 104 ? 5.685 2.014 2.391 1.00 89.81 104 GLY A N 1
ATOM 788 C CA . GLY A 1 104 ? 7.039 2.571 2.352 1.00 89.81 104 GLY A CA 1
ATOM 789 C C . GLY A 1 104 ? 7.930 1.890 1.310 1.00 89.81 104 GLY A C 1
ATOM 790 O O . GLY A 1 104 ? 8.556 2.572 0.501 1.00 89.81 104 GLY A O 1
ATOM 791 N N . ILE A 1 105 ? 7.938 0.551 1.268 1.00 89.06 105 ILE A N 1
ATOM 792 C CA . ILE A 1 105 ? 8.683 -0.212 0.249 1.00 89.06 105 ILE A CA 1
ATOM 793 C C . ILE A 1 105 ? 8.140 0.078 -1.154 1.00 89.06 105 ILE A C 1
ATOM 795 O O . ILE A 1 105 ? 8.917 0.275 -2.094 1.00 89.06 105 ILE A O 1
ATOM 799 N N . GLY A 1 106 ? 6.814 0.088 -1.307 1.00 88.12 106 GLY A N 1
ATOM 800 C CA . GLY A 1 106 ? 6.141 0.323 -2.579 1.00 88.12 106 GLY A CA 1
ATOM 801 C C . GLY A 1 106 ? 6.466 1.693 -3.154 1.00 88.12 106 GLY A C 1
ATOM 802 O O . GLY A 1 106 ? 6.907 1.777 -4.293 1.00 88.12 106 GLY A O 1
ATOM 803 N N . GLU A 1 107 ? 6.316 2.752 -2.364 1.00 88.50 107 GLU A N 1
ATOM 804 C CA . GLU A 1 107 ? 6.567 4.130 -2.785 1.00 88.50 107 GLU A CA 1
ATOM 805 C C . GLU A 1 107 ? 7.966 4.310 -3.371 1.00 88.50 107 GLU A C 1
ATOM 807 O O . GLU A 1 107 ? 8.096 4.761 -4.505 1.00 88.50 107 GLU A O 1
ATOM 812 N N . ILE A 1 108 ? 9.001 3.878 -2.648 1.00 88.56 108 ILE A N 1
ATOM 813 C CA . ILE A 1 108 ? 10.389 3.987 -3.114 1.00 88.56 108 ILE A CA 1
ATOM 814 C C . ILE A 1 108 ? 10.566 3.173 -4.399 1.00 88.56 108 ILE A C 1
ATOM 816 O O . ILE A 1 108 ? 11.155 3.652 -5.364 1.00 88.56 108 ILE A O 1
ATOM 820 N N . SER A 1 109 ? 10.010 1.956 -4.435 1.00 86.94 109 SER A N 1
ATOM 821 C CA . SER A 1 109 ? 10.091 1.047 -5.584 1.00 86.94 109 SER A CA 1
ATOM 822 C C . SER A 1 109 ? 9.462 1.622 -6.847 1.00 86.94 109 SER A C 1
ATOM 824 O O . SER A 1 109 ? 10.086 1.575 -7.904 1.00 86.94 109 SER A O 1
ATOM 826 N N . TYR A 1 110 ? 8.253 2.175 -6.759 1.00 85.81 110 TYR A N 1
ATOM 827 C CA . TYR A 1 110 ? 7.578 2.750 -7.922 1.00 85.81 110 TYR A CA 1
ATOM 828 C C . TYR A 1 110 ? 8.147 4.102 -8.308 1.00 85.81 110 TYR A C 1
ATOM 830 O O . TYR A 1 110 ? 8.165 4.404 -9.494 1.00 85.81 110 TYR A O 1
ATOM 838 N N . LEU A 1 111 ? 8.639 4.892 -7.354 1.00 87.75 111 LEU A N 1
ATOM 839 C CA . LEU A 1 111 ? 9.268 6.169 -7.663 1.00 87.75 111 LEU A CA 1
ATOM 840 C C . LEU A 1 111 ? 10.609 5.963 -8.382 1.00 87.75 111 LEU A C 1
ATOM 842 O O . LEU A 1 111 ? 10.858 6.614 -9.393 1.00 87.75 111 LEU A O 1
ATOM 846 N N . ALA A 1 112 ? 11.414 4.994 -7.935 1.00 85.75 112 ALA A N 1
ATOM 847 C CA . ALA A 1 112 ? 12.625 4.577 -8.643 1.00 85.75 112 ALA A CA 1
ATOM 848 C C . ALA A 1 112 ? 12.310 3.974 -10.019 1.00 85.75 112 ALA A C 1
ATOM 850 O O . ALA A 1 112 ? 13.061 4.157 -10.968 1.00 85.75 112 ALA A O 1
ATOM 851 N N . LEU A 1 113 ? 11.184 3.269 -10.164 1.00 81.44 113 LEU A N 1
ATOM 852 C CA . LEU A 1 113 ? 10.756 2.786 -11.473 1.00 81.44 113 LEU A CA 1
ATOM 853 C C . LEU A 1 113 ? 10.291 3.944 -12.373 1.00 81.44 113 LEU A C 1
ATOM 855 O O . LEU A 1 113 ? 10.622 3.967 -13.553 1.00 81.44 113 LEU A O 1
ATOM 859 N N . ALA A 1 114 ? 9.569 4.923 -11.823 1.00 85.44 114 ALA A N 1
ATOM 860 C CA . ALA A 1 114 ? 9.053 6.085 -12.541 1.00 85.44 114 ALA A CA 1
ATOM 861 C C . ALA A 1 114 ? 10.165 6.991 -13.087 1.00 85.44 114 ALA A C 1
ATOM 863 O O . ALA A 1 114 ? 9.954 7.618 -14.122 1.00 85.44 114 ALA A O 1
ATOM 864 N N . SER A 1 115 ? 11.349 7.028 -12.461 1.00 83.56 115 SER A N 1
ATOM 865 C CA . SER A 1 115 ? 12.500 7.765 -13.004 1.00 83.56 115 SER A CA 1
ATOM 866 C C . SER A 1 115 ? 13.059 7.182 -14.304 1.00 83.56 115 SER A C 1
ATOM 868 O O . SER A 1 115 ? 13.748 7.896 -15.024 1.00 83.56 115 SER A O 1
ATOM 870 N N . HIS A 1 116 ? 12.744 5.925 -14.642 1.00 82.12 116 HIS A N 1
ATOM 871 C CA . HIS A 1 116 ? 13.093 5.333 -15.942 1.00 82.12 116 HIS A CA 1
ATOM 872 C C . HIS A 1 116 ? 12.094 5.684 -17.060 1.00 82.12 116 HIS A C 1
ATOM 874 O O . HIS A 1 116 ? 12.314 5.339 -18.218 1.00 82.12 116 HIS A O 1
ATOM 880 N N . TYR A 1 117 ? 10.990 6.357 -16.735 1.00 82.56 117 TYR A N 1
ATOM 881 C CA . TYR A 1 117 ? 9.964 6.779 -17.686 1.00 82.56 117 TYR A CA 1
ATOM 882 C C . TYR A 1 117 ? 10.039 8.291 -17.941 1.00 82.56 117 TYR A C 1
ATOM 884 O O . TYR A 1 117 ? 10.678 9.022 -17.181 1.00 82.56 117 TYR A O 1
ATOM 892 N N . PRO A 1 118 ? 9.375 8.810 -18.995 1.00 86.25 118 PRO A N 1
ATOM 893 C CA . PRO A 1 118 ? 9.263 10.254 -19.196 1.00 86.25 118 PRO A CA 1
ATOM 894 C C . PRO A 1 118 ? 8.700 10.954 -17.953 1.00 86.25 118 PRO A C 1
ATOM 896 O O . PRO A 1 118 ? 7.895 10.379 -17.226 1.00 86.25 118 PRO A O 1
ATOM 899 N N . ALA A 1 119 ? 9.039 12.233 -17.759 1.00 86.25 119 ALA A N 1
ATOM 900 C CA . ALA A 1 119 ? 8.627 13.035 -16.596 1.00 86.25 119 ALA A CA 1
ATOM 901 C C . ALA A 1 119 ? 7.107 13.019 -16.311 1.00 86.25 119 ALA A C 1
ATOM 903 O O . ALA A 1 119 ? 6.681 13.177 -15.165 1.00 86.25 119 ALA A O 1
ATOM 904 N N . LEU A 1 120 ? 6.286 12.765 -17.339 1.00 88.25 120 LEU A N 1
ATOM 905 C CA . LEU A 1 120 ? 4.845 12.553 -17.199 1.00 88.25 120 LEU A CA 1
ATOM 906 C C . LEU A 1 120 ? 4.502 11.398 -16.241 1.00 88.25 120 LEU A C 1
ATOM 908 O O . LEU A 1 120 ? 3.488 11.472 -15.558 1.00 88.25 120 LEU A O 1
ATOM 912 N N . ALA A 1 121 ? 5.332 10.359 -16.146 1.00 87.56 121 ALA A N 1
ATOM 913 C CA . ALA A 1 121 ? 5.117 9.230 -15.247 1.00 87.56 121 ALA A CA 1
ATOM 914 C C . ALA A 1 121 ? 5.199 9.634 -13.769 1.00 87.56 121 ALA A C 1
ATOM 916 O O . ALA A 1 121 ? 4.369 9.202 -12.975 1.00 87.56 121 ALA A O 1
ATOM 917 N N . ILE A 1 122 ? 6.137 10.514 -13.403 1.00 89.56 122 ILE A N 1
ATOM 918 C CA . ILE A 1 122 ? 6.251 11.043 -12.034 1.00 89.56 122 ILE A CA 1
ATOM 919 C C . ILE A 1 122 ? 5.044 11.937 -11.714 1.00 89.56 122 ILE A C 1
ATOM 921 O O . ILE A 1 122 ? 4.466 11.843 -10.629 1.00 89.56 122 ILE A O 1
ATOM 925 N N . ALA A 1 123 ? 4.611 12.757 -12.678 1.00 91.06 123 ALA A N 1
ATOM 926 C CA . ALA A 1 123 ? 3.405 13.572 -12.537 1.00 91.06 123 ALA A CA 1
ATOM 927 C C . ALA A 1 123 ? 2.137 12.708 -12.389 1.00 91.06 123 ALA A C 1
ATOM 929 O O . ALA A 1 123 ? 1.308 12.974 -11.520 1.00 91.06 123 ALA A O 1
ATOM 930 N N . ALA A 1 124 ? 2.002 11.645 -13.187 1.00 89.94 124 ALA A N 1
ATOM 931 C CA . ALA A 1 124 ? 0.893 10.697 -13.110 1.00 89.94 124 ALA A CA 1
ATOM 932 C C . ALA A 1 124 ? 0.901 9.911 -11.791 1.00 89.94 124 ALA A C 1
ATOM 934 O O . ALA A 1 124 ? -0.154 9.720 -11.191 1.00 89.94 124 ALA A O 1
ATOM 935 N N . TRP A 1 125 ? 2.080 9.515 -11.302 1.00 90.31 125 TRP A N 1
ATOM 936 C CA . TRP A 1 125 ? 2.242 8.892 -9.990 1.00 90.31 125 TRP A CA 1
ATOM 937 C C . TRP A 1 125 ? 1.761 9.823 -8.869 1.00 90.31 125 TRP A C 1
ATOM 939 O O . TRP A 1 125 ? 0.917 9.432 -8.064 1.00 90.31 125 TRP A O 1
ATOM 949 N N . SER A 1 126 ? 2.223 11.078 -8.865 1.00 91.75 126 SER A N 1
ATOM 950 C CA . SER A 1 126 ? 1.825 12.077 -7.866 1.00 91.75 126 SER A CA 1
ATOM 951 C C . SER A 1 126 ? 0.331 12.421 -7.939 1.00 91.75 126 SER A C 1
ATOM 953 O O . SER A 1 126 ? -0.333 12.530 -6.910 1.00 91.75 126 SER A O 1
ATOM 955 N N . SER A 1 127 ? -0.231 12.548 -9.144 1.00 93.81 127 SER A N 1
ATOM 956 C CA . SER A 1 127 ? -1.668 12.775 -9.325 1.00 93.81 127 SER A CA 1
ATOM 957 C C . SER A 1 127 ? -2.495 11.572 -8.852 1.00 93.81 127 SER A C 1
ATOM 959 O O . SER A 1 127 ? -3.517 11.747 -8.185 1.00 93.81 127 SER A O 1
ATOM 961 N N . GLY A 1 128 ? -2.026 10.353 -9.132 1.00 90.56 128 GLY A N 1
ATOM 962 C CA . GLY A 1 128 ? -2.680 9.110 -8.734 1.00 90.56 128 GLY A CA 1
ATOM 963 C C . GLY A 1 128 ? -2.746 8.918 -7.219 1.00 90.56 128 GLY A C 1
ATOM 964 O O . GLY A 1 128 ? -3.797 8.531 -6.710 1.00 90.56 128 GLY A O 1
ATOM 965 N N . THR A 1 129 ? -1.678 9.233 -6.478 1.00 89.31 129 THR A N 1
ATOM 966 C CA . THR A 1 129 ? -1.687 9.142 -5.004 1.00 89.31 129 THR A CA 1
ATOM 967 C C . THR A 1 129 ? -2.678 10.128 -4.380 1.00 89.31 129 THR A C 1
ATOM 969 O O . THR A 1 129 ? -3.428 9.752 -3.476 1.00 89.31 129 THR A O 1
ATOM 972 N N . GLY A 1 130 ? -2.766 11.352 -4.912 1.00 90.50 130 GLY A N 1
ATOM 973 C CA . GLY A 1 130 ? -3.773 12.334 -4.500 1.00 90.50 130 GLY A CA 1
ATOM 974 C C . GLY A 1 130 ? -5.206 11.867 -4.781 1.00 90.50 130 GLY A C 1
ATOM 975 O O . GLY A 1 130 ? -6.066 11.910 -3.896 1.00 90.50 130 GLY A O 1
ATOM 976 N N . ALA A 1 131 ? -5.460 11.350 -5.988 1.00 91.94 131 ALA A N 1
ATOM 977 C CA . ALA A 1 131 ? -6.764 10.809 -6.366 1.00 91.94 131 ALA A CA 1
ATOM 978 C C . ALA A 1 131 ? -7.165 9.600 -5.504 1.00 91.94 131 ALA A C 1
ATOM 980 O O . ALA A 1 131 ? -8.322 9.491 -5.101 1.00 91.94 131 ALA A O 1
ATOM 981 N N . ALA A 1 132 ? -6.218 8.721 -5.161 1.00 88.19 132 ALA A N 1
ATOM 982 C CA . ALA A 1 132 ? -6.465 7.568 -4.300 1.00 88.19 132 ALA A CA 1
ATOM 983 C C . ALA A 1 132 ? -6.929 7.977 -2.891 1.00 88.19 132 ALA A C 1
ATOM 985 O O . ALA A 1 132 ? -7.811 7.326 -2.332 1.00 88.19 132 ALA A O 1
ATOM 986 N N . GLY A 1 133 ? -6.400 9.074 -2.336 1.00 87.81 133 GLY A N 1
ATOM 987 C CA . GLY A 1 133 ? -6.849 9.616 -1.048 1.00 87.81 133 GLY A CA 1
ATOM 988 C C . GLY A 1 133 ? -8.308 10.086 -1.075 1.00 87.81 133 GLY A C 1
ATOM 989 O O . GLY A 1 133 ? -9.092 9.744 -0.183 1.00 87.81 133 GLY A O 1
ATOM 990 N N . LEU A 1 134 ? -8.695 10.807 -2.132 1.00 90.44 134 LEU A N 1
ATOM 991 C CA . LEU A 1 134 ? -10.070 11.277 -2.334 1.00 90.44 134 LEU A CA 1
ATOM 992 C C . LEU A 1 134 ? -11.034 10.113 -2.582 1.00 90.44 134 LEU A C 1
ATOM 994 O O . LEU A 1 134 ? -12.039 9.988 -1.886 1.00 90.44 134 LEU A O 1
ATOM 998 N N . LEU A 1 135 ? -10.707 9.232 -3.532 1.00 89.50 135 LEU A N 1
ATOM 999 C CA . LEU A 1 135 ? -11.537 8.077 -3.874 1.00 89.50 135 LEU A CA 1
ATOM 1000 C C . LEU A 1 135 ? -11.648 7.092 -2.708 1.00 89.50 135 LEU A C 1
ATOM 1002 O O . LEU A 1 135 ? -12.716 6.531 -2.489 1.00 89.50 135 LEU A O 1
ATOM 1006 N N . GLY A 1 136 ? -10.580 6.900 -1.934 1.00 86.31 136 GLY A N 1
ATOM 1007 C CA . GLY A 1 136 ? -10.591 6.049 -0.748 1.00 86.31 136 GLY A CA 1
ATOM 1008 C C . GLY A 1 136 ? -11.489 6.598 0.360 1.00 86.31 136 GLY A C 1
ATOM 1009 O O . GLY A 1 136 ? -12.280 5.844 0.924 1.00 86.31 136 GLY A O 1
ATOM 1010 N N . SER A 1 137 ? -11.412 7.904 0.632 1.00 86.44 137 SER A N 1
ATOM 1011 C CA . SER A 1 137 ? -12.254 8.557 1.645 1.00 86.44 137 SER A CA 1
ATOM 1012 C C . SER A 1 137 ? -13.720 8.582 1.218 1.00 86.44 137 SER A C 1
ATOM 1014 O O . SER A 1 137 ? -14.596 8.238 2.006 1.00 86.44 137 SER A O 1
ATOM 1016 N N . PHE A 1 138 ? -13.984 8.917 -0.049 1.00 86.31 138 PHE A N 1
ATOM 1017 C CA . PHE A 1 138 ? -15.333 8.930 -0.606 1.00 86.31 138 PHE A CA 1
ATOM 1018 C C . PHE A 1 138 ? -15.950 7.529 -0.637 1.00 86.31 138 PHE A C 1
ATOM 1020 O O . PHE A 1 138 ? -17.083 7.354 -0.205 1.00 86.31 138 PHE A O 1
ATOM 1027 N N . SER A 1 139 ? -15.194 6.520 -1.081 1.00 85.44 139 SER A N 1
ATOM 1028 C CA . SER A 1 139 ? -15.639 5.123 -1.092 1.00 85.44 139 SER A CA 1
ATOM 1029 C C . SER A 1 139 ? -15.970 4.628 0.319 1.00 85.44 139 SER A C 1
ATOM 1031 O O . SER A 1 139 ? -17.034 4.053 0.535 1.00 85.44 139 SER A O 1
ATOM 1033 N N . TYR A 1 140 ? -15.120 4.931 1.307 1.00 82.12 140 TYR A N 1
ATOM 1034 C CA . TYR A 1 140 ? -15.385 4.567 2.699 1.00 82.12 140 TYR A CA 1
ATOM 1035 C C . TYR A 1 140 ? -16.620 5.272 3.272 1.00 82.12 140 TYR A C 1
ATOM 1037 O O . TYR A 1 140 ? -17.471 4.616 3.873 1.00 82.12 140 TYR A O 1
ATOM 1045 N N . ALA A 1 141 ? -16.747 6.585 3.057 1.00 82.12 141 ALA A N 1
ATOM 1046 C CA . ALA A 1 141 ? -17.908 7.350 3.502 1.00 82.12 141 ALA A CA 1
ATOM 1047 C C . ALA A 1 141 ? -19.199 6.815 2.868 1.00 82.12 141 ALA A C 1
ATOM 1049 O O . ALA A 1 141 ? -20.169 6.569 3.572 1.00 82.12 141 ALA A O 1
ATOM 1050 N N . PHE A 1 142 ? -19.181 6.539 1.562 1.00 81.56 142 PHE A N 1
ATOM 1051 C CA . PHE A 1 1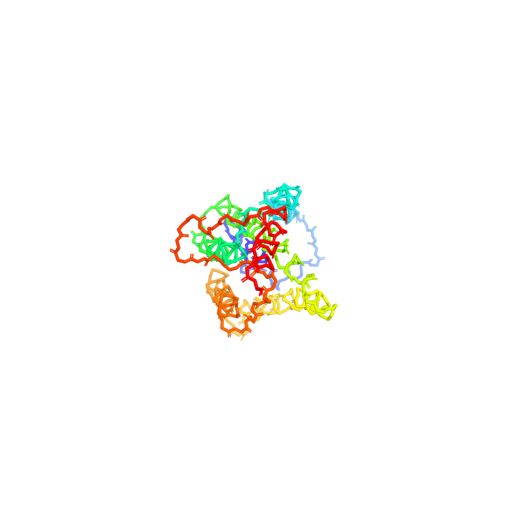42 ? -20.319 5.990 0.829 1.00 81.56 142 PHE A CA 1
ATOM 1052 C C . PHE A 1 142 ? -20.751 4.609 1.348 1.00 81.56 142 PHE A C 1
ATOM 1054 O O . PHE A 1 142 ? -21.942 4.347 1.499 1.00 81.56 142 PHE A O 1
ATOM 1061 N N . LEU A 1 143 ? -19.791 3.727 1.645 1.00 76.06 143 LEU A N 1
ATOM 1062 C CA . LEU A 1 143 ? -20.063 2.382 2.167 1.00 76.06 143 LEU A CA 1
ATOM 1063 C C . LEU A 1 143 ? -20.590 2.398 3.610 1.00 76.06 143 LEU A C 1
ATOM 1065 O O . LEU A 1 143 ? -21.385 1.534 3.985 1.00 76.06 143 LEU A O 1
ATOM 1069 N N . THR A 1 144 ? -20.144 3.365 4.412 1.00 72.06 144 THR A N 1
ATOM 1070 C CA . THR A 1 144 ? -20.452 3.449 5.849 1.00 72.06 144 THR A CA 1
ATOM 1071 C C . THR A 1 144 ? -21.695 4.304 6.128 1.00 72.06 144 THR A C 1
ATOM 1073 O O . THR A 1 144 ? -22.292 4.193 7.198 1.00 72.06 144 THR A O 1
ATOM 1076 N N . ASP A 1 145 ? -22.136 5.122 5.166 1.00 73.88 145 ASP A N 1
ATOM 1077 C CA . ASP A 1 145 ? -23.321 5.964 5.320 1.00 73.88 145 ASP A CA 1
ATOM 1078 C C . ASP A 1 145 ? -24.603 5.127 5.503 1.00 73.88 145 ASP A C 1
ATOM 1080 O O . ASP A 1 145 ? -24.849 4.102 4.849 1.00 73.88 145 ASP A O 1
ATOM 1084 N N . ARG A 1 146 ? -25.449 5.598 6.422 1.00 55.41 146 ARG A N 1
ATOM 1085 C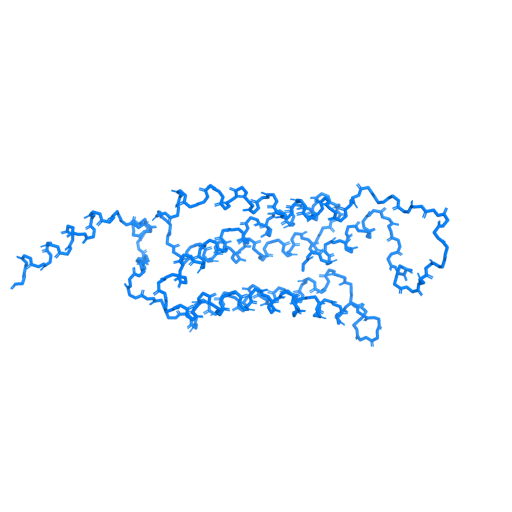 CA . ARG A 1 146 ? -26.681 4.946 6.880 1.00 55.41 146 ARG A CA 1
ATOM 1086 C C . ARG A 1 146 ? -27.752 4.897 5.791 1.00 55.41 146 ARG A C 1
ATOM 1088 O O . ARG A 1 146 ? -28.623 4.034 5.851 1.00 55.41 146 ARG A O 1
ATOM 1095 N N . SER A 1 147 ? -27.684 5.814 4.825 1.00 53.91 147 SER A N 1
ATOM 1096 C CA . SER A 1 147 ? -28.651 5.960 3.730 1.00 53.91 147 SER A CA 1
ATOM 1097 C C . SER A 1 147 ? -28.457 4.945 2.592 1.00 53.91 147 SER A C 1
ATOM 1099 O O . SER A 1 147 ? -29.408 4.651 1.874 1.00 53.91 147 SER A O 1
ATOM 1101 N N . MET A 1 148 ? -27.251 4.382 2.423 1.00 55.25 148 MET A N 1
ATOM 1102 C CA . MET A 1 148 ? -26.944 3.508 1.277 1.00 55.25 148 MET A CA 1
ATOM 1103 C C . MET A 1 148 ? -26.421 2.125 1.664 1.00 55.25 148 MET A C 1
ATOM 1105 O O . MET A 1 148 ? -26.896 1.134 1.115 1.00 55.25 148 MET A O 1
ATOM 1109 N N . GLY A 1 149 ? -25.459 2.038 2.589 1.00 58.94 149 GLY A N 1
ATOM 1110 C CA . GLY A 1 149 ? -24.781 0.780 2.904 1.00 58.94 149 GLY A CA 1
ATOM 1111 C C . GLY A 1 149 ? -25.185 0.181 4.245 1.00 58.94 149 GLY A C 1
ATOM 1112 O O . GLY A 1 149 ? -25.540 -0.990 4.310 1.00 58.94 149 GLY A O 1
ATOM 1113 N N . ASN A 1 150 ? -25.117 0.959 5.332 1.00 65.25 150 ASN A N 1
ATOM 1114 C CA . ASN A 1 150 ? -25.112 0.416 6.704 1.00 65.25 150 ASN A CA 1
ATOM 1115 C C . ASN A 1 150 ? -24.113 -0.756 6.871 1.00 65.25 150 ASN A C 1
ATOM 1117 O O . ASN A 1 150 ? -24.342 -1.693 7.636 1.00 65.25 150 ASN A O 1
ATOM 1121 N N . LEU A 1 151 ? -23.011 -0.751 6.111 1.00 68.44 151 LEU A N 1
ATOM 1122 C CA . LEU A 1 151 ? -22.018 -1.812 6.197 1.00 68.44 151 LEU A CA 1
ATOM 1123 C C . LEU A 1 151 ? -21.122 -1.570 7.408 1.00 68.44 151 LEU A C 1
ATOM 1125 O O . LEU A 1 151 ? -20.661 -0.460 7.666 1.00 68.44 151 LEU A O 1
ATOM 1129 N N . GLN A 1 152 ? -20.824 -2.647 8.129 1.00 74.81 152 GLN A N 1
ATOM 1130 C CA . GLN A 1 152 ? -19.837 -2.604 9.197 1.00 74.81 152 GLN A CA 1
ATOM 1131 C C . GLN A 1 152 ? -18.447 -2.282 8.603 1.00 74.81 152 GLN A C 1
ATOM 1133 O O . GLN A 1 152 ? -18.100 -2.853 7.562 1.00 74.81 152 GLN A O 1
ATOM 1138 N N . PRO A 1 153 ? -17.603 -1.466 9.270 1.00 75.25 153 PRO A N 1
ATOM 1139 C CA . PRO A 1 153 ? -16.266 -1.093 8.780 1.00 75.25 153 PRO A CA 1
ATOM 1140 C C . PRO A 1 153 ? -15.382 -2.282 8.361 1.00 75.25 153 PRO A C 1
ATOM 1142 O O . PRO A 1 153 ? -14.584 -2.185 7.429 1.00 75.25 153 PRO A O 1
ATOM 1145 N N . LYS A 1 154 ? -15.575 -3.447 8.994 1.00 79.00 154 LYS A N 1
ATOM 1146 C CA . LYS A 1 154 ? -14.910 -4.713 8.642 1.00 79.00 154 LYS A CA 1
ATOM 1147 C C . LYS A 1 154 ? -15.245 -5.188 7.224 1.00 79.00 154 LYS A C 1
ATOM 1149 O O . LYS A 1 154 ? -14.359 -5.618 6.491 1.00 79.00 154 LYS A O 1
ATOM 1154 N N . VAL A 1 155 ? -16.516 -5.094 6.828 1.00 79.06 155 VAL A N 1
ATOM 1155 C CA . VAL A 1 155 ? -16.987 -5.483 5.490 1.00 79.06 155 VAL A CA 1
ATOM 1156 C C . VAL A 1 155 ? -16.511 -4.472 4.450 1.00 79.06 155 VAL A C 1
ATOM 1158 O O . VAL A 1 155 ? -16.075 -4.872 3.375 1.00 79.06 155 VAL A O 1
ATOM 1161 N N . ALA A 1 156 ? -16.497 -3.179 4.788 1.00 83.44 156 ALA A N 1
ATOM 1162 C CA . ALA A 1 156 ? -15.936 -2.148 3.917 1.00 83.44 156 ALA A CA 1
ATOM 1163 C C . ALA A 1 156 ? -14.446 -2.404 3.613 1.00 83.44 156 ALA A C 1
ATOM 1165 O O . ALA A 1 156 ? -14.041 -2.343 2.455 1.00 83.44 156 ALA A O 1
ATOM 1166 N N . LEU A 1 157 ? -13.642 -2.789 4.615 1.00 82.56 157 LEU A N 1
ATOM 1167 C CA . LEU A 1 157 ? -12.239 -3.182 4.408 1.00 82.56 157 LEU A CA 1
ATOM 1168 C C . LEU A 1 157 ? -12.086 -4.415 3.507 1.00 82.56 157 LEU A C 1
ATOM 1170 O O . LEU A 1 157 ? -11.201 -4.432 2.654 1.00 82.56 157 LEU A O 1
ATOM 1174 N N . LEU A 1 158 ? -12.947 -5.424 3.672 1.00 82.50 158 LEU A N 1
ATOM 1175 C CA . LEU A 1 158 ? -12.959 -6.617 2.817 1.00 82.50 158 LEU A CA 1
ATOM 1176 C C . LEU A 1 158 ? -13.311 -6.276 1.365 1.00 82.50 158 LEU A C 1
ATOM 1178 O O . LEU A 1 158 ? -12.690 -6.809 0.451 1.00 82.50 158 LEU A O 1
ATOM 1182 N N . ILE A 1 159 ? -14.256 -5.360 1.142 1.00 83.44 159 ILE A N 1
ATOM 1183 C CA . ILE A 1 159 ? -14.579 -4.865 -0.202 1.00 83.44 159 ILE A CA 1
ATOM 1184 C C . ILE A 1 159 ? -13.377 -4.114 -0.783 1.00 83.44 159 ILE A C 1
ATOM 1186 O O . ILE A 1 159 ? -13.006 -4.353 -1.930 1.00 83.44 159 ILE A O 1
ATOM 1190 N N . GLN A 1 160 ? -12.704 -3.277 0.014 1.00 83.62 160 GLN A N 1
ATOM 1191 C CA . GLN A 1 160 ? -11.518 -2.525 -0.410 1.00 83.62 160 GLN A CA 1
ATOM 1192 C C . GLN A 1 160 ? -10.314 -3.414 -0.782 1.00 83.62 160 GLN A C 1
ATOM 1194 O O . GLN A 1 160 ? -9.379 -2.924 -1.417 1.00 83.62 160 GLN A O 1
ATOM 1199 N N . LEU A 1 161 ? -10.336 -4.715 -0.457 1.00 85.25 161 LEU A N 1
ATOM 1200 C CA . LEU A 1 161 ? -9.318 -5.688 -0.873 1.00 85.25 161 LEU A CA 1
ATOM 1201 C C . LEU A 1 161 ? -9.225 -5.829 -2.403 1.00 85.25 161 LEU A C 1
ATOM 1203 O O . LEU A 1 161 ? -8.203 -6.273 -2.924 1.00 85.25 161 LEU A O 1
ATOM 1207 N N . PHE A 1 162 ? -10.244 -5.391 -3.149 1.00 86.31 162 PHE A N 1
ATOM 1208 C CA . PHE A 1 162 ? -10.151 -5.322 -4.607 1.00 86.31 162 PHE A CA 1
ATOM 1209 C C . PHE A 1 162 ? -9.000 -4.406 -5.073 1.00 86.31 162 PHE A C 1
ATOM 1211 O O . PHE A 1 162 ? -8.417 -4.649 -6.126 1.00 86.31 162 PHE A O 1
ATOM 1218 N N . VAL A 1 163 ? -8.639 -3.379 -4.291 1.00 86.69 163 VAL A N 1
ATOM 1219 C CA . VAL A 1 163 ? -7.604 -2.397 -4.650 1.00 86.69 163 VAL A CA 1
ATOM 1220 C C . VAL A 1 163 ? -6.225 -3.049 -4.822 1.00 86.69 163 VAL A C 1
ATOM 1222 O O . VAL A 1 163 ? -5.661 -2.916 -5.909 1.00 86.69 163 VAL A O 1
ATOM 1225 N N . PRO A 1 164 ? -5.665 -3.787 -3.838 1.00 83.75 164 PRO A N 1
ATOM 1226 C CA . PRO A 1 164 ? -4.400 -4.496 -4.040 1.00 83.75 164 PRO A CA 1
ATOM 1227 C C . PRO A 1 164 ? -4.474 -5.559 -5.149 1.00 83.75 164 PRO A C 1
ATOM 1229 O O . PRO A 1 164 ? -3.472 -5.790 -5.821 1.00 83.75 164 PRO A O 1
ATOM 1232 N N . ALA A 1 165 ? -5.641 -6.159 -5.410 1.00 85.44 165 ALA A N 1
ATOM 1233 C CA . ALA A 1 165 ? -5.806 -7.103 -6.520 1.00 85.44 165 ALA A CA 1
ATOM 1234 C C . ALA A 1 165 ? -5.714 -6.414 -7.894 1.00 85.44 165 ALA A C 1
ATOM 1236 O O . ALA A 1 165 ? -4.999 -6.884 -8.778 1.00 85.44 165 ALA A O 1
ATOM 1237 N N . VAL A 1 166 ? -6.382 -5.270 -8.067 1.00 86.75 166 VAL A N 1
ATOM 1238 C CA . VAL A 1 166 ? -6.265 -4.440 -9.278 1.00 86.75 166 VAL A CA 1
ATOM 1239 C C . VAL A 1 166 ? -4.841 -3.914 -9.433 1.00 86.75 166 VAL A C 1
ATOM 1241 O O . VAL A 1 166 ? -4.316 -3.879 -10.546 1.00 86.75 166 VAL A O 1
ATOM 1244 N N . PHE A 1 167 ? -4.190 -3.554 -8.328 1.00 85.19 167 PHE A N 1
ATOM 1245 C CA . PHE A 1 167 ? -2.803 -3.108 -8.330 1.00 85.19 167 PHE A CA 1
ATOM 1246 C C . PHE A 1 167 ? -1.848 -4.200 -8.831 1.00 85.19 167 PHE A C 1
ATOM 1248 O O . PHE A 1 167 ? -1.017 -3.933 -9.700 1.00 85.19 167 PHE A O 1
ATOM 1255 N N . ALA A 1 168 ? -2.038 -5.441 -8.370 1.00 84.38 168 ALA A N 1
ATOM 1256 C CA . ALA A 1 168 ? -1.303 -6.600 -8.866 1.00 84.38 168 ALA A CA 1
ATOM 1257 C C . ALA A 1 168 ? -1.572 -6.861 -10.356 1.00 84.38 168 ALA A C 1
ATOM 1259 O O . ALA A 1 168 ? -0.641 -7.022 -11.144 1.00 84.38 168 ALA A O 1
ATOM 1260 N N . LEU A 1 169 ? -2.842 -6.842 -10.772 1.00 84.38 169 LEU A N 1
ATOM 1261 C CA . LEU A 1 169 ? -3.224 -7.063 -12.168 1.00 84.38 169 LEU A CA 1
ATOM 1262 C C . LEU A 1 169 ? -2.599 -6.017 -13.103 1.00 84.38 169 LEU A C 1
ATOM 1264 O O . LEU A 1 169 ? -2.076 -6.357 -14.161 1.00 84.38 169 LEU A O 1
ATOM 1268 N N . THR A 1 170 ? -2.612 -4.749 -12.692 1.00 85.31 170 THR A N 1
ATOM 1269 C CA . THR A 1 170 ? -2.047 -3.640 -13.471 1.00 85.31 170 THR A CA 1
ATOM 1270 C C . THR A 1 170 ? -0.546 -3.828 -13.680 1.00 85.31 170 THR A C 1
ATOM 1272 O O . THR A 1 170 ? -0.050 -3.617 -14.783 1.00 85.31 170 THR A O 1
ATOM 1275 N N . TYR A 1 171 ? 0.183 -4.290 -12.662 1.00 81.06 171 TYR A N 1
ATOM 1276 C CA . TYR A 1 171 ? 1.614 -4.553 -12.794 1.00 81.06 171 TYR A CA 1
ATOM 1277 C C . TYR A 1 171 ? 1.925 -5.704 -13.758 1.00 81.06 171 TYR A C 1
ATOM 1279 O O . TYR A 1 171 ? 2.840 -5.588 -14.564 1.00 81.06 171 TYR A O 1
ATOM 1287 N N . PHE A 1 172 ? 1.165 -6.801 -13.710 1.00 77.25 172 PHE A N 1
ATOM 1288 C CA . PHE A 1 172 ? 1.447 -7.968 -14.552 1.00 77.25 172 PHE A CA 1
ATOM 1289 C C . PHE A 1 172 ? 0.950 -7.838 -15.995 1.00 77.25 172 PHE A C 1
ATOM 1291 O O . PHE A 1 172 ? 1.592 -8.367 -16.899 1.00 77.25 172 PHE A O 1
ATOM 1298 N N . PHE A 1 173 ? -0.184 -7.170 -16.221 1.00 77.69 173 PHE A N 1
ATOM 1299 C CA . PHE A 1 173 ? -0.839 -7.144 -17.535 1.00 77.69 173 PHE A CA 1
ATOM 1300 C C . PHE A 1 173 ? -0.721 -5.810 -18.271 1.00 77.69 173 PHE A C 1
ATOM 1302 O O . PHE A 1 173 ? -0.787 -5.796 -19.498 1.00 77.69 173 PHE A O 1
ATOM 1309 N N . ILE A 1 174 ? -0.586 -4.694 -17.550 1.00 74.88 174 ILE A N 1
ATOM 1310 C CA . ILE A 1 174 ? -0.647 -3.346 -18.139 1.00 74.88 174 ILE A CA 1
ATOM 1311 C C . ILE A 1 174 ? 0.737 -2.691 -18.161 1.00 74.88 174 ILE A C 1
ATOM 1313 O O . ILE A 1 174 ? 1.054 -1.951 -19.093 1.00 74.88 174 ILE A O 1
ATOM 1317 N N . LEU A 1 175 ? 1.577 -2.955 -17.158 1.00 73.06 175 LEU A N 1
ATOM 1318 C CA . LEU A 1 175 ? 2.883 -2.320 -17.055 1.00 73.06 175 LEU A CA 1
ATOM 1319 C C . LEU A 1 175 ? 3.880 -2.933 -18.049 1.00 73.06 175 LEU A C 1
ATOM 1321 O O . LEU A 1 175 ? 4.387 -4.038 -17.865 1.00 73.06 175 LEU A O 1
ATOM 1325 N N . VAL A 1 176 ? 4.197 -2.175 -19.099 1.00 65.12 176 VAL A N 1
ATOM 1326 C CA . VAL A 1 176 ? 5.262 -2.517 -20.049 1.00 65.12 176 VAL A CA 1
ATOM 1327 C C . VAL A 1 176 ? 6.608 -2.244 -19.388 1.00 65.12 176 VAL A C 1
ATOM 1329 O O . VAL A 1 176 ? 7.027 -1.097 -19.296 1.00 65.12 176 VAL A O 1
ATOM 1332 N N . VAL A 1 177 ? 7.288 -3.288 -18.912 1.00 62.88 177 VAL A N 1
ATOM 1333 C CA . VAL A 1 177 ? 8.596 -3.149 -18.254 1.00 62.88 177 VAL A CA 1
ATOM 1334 C C . VAL A 1 177 ? 9.632 -2.599 -19.255 1.00 62.88 177 VAL A C 1
ATOM 1336 O O . VAL A 1 177 ? 9.777 -3.181 -20.335 1.00 62.88 177 VAL A O 1
ATOM 1339 N N . PRO A 1 178 ? 10.357 -1.504 -18.938 1.00 58.22 178 PRO A N 1
ATOM 1340 C CA . PRO A 1 178 ? 11.388 -0.954 -19.814 1.00 58.22 178 PRO A CA 1
ATOM 1341 C C . PRO A 1 178 ? 12.523 -1.963 -19.995 1.00 58.22 178 PRO A C 1
ATOM 1343 O O . PRO A 1 178 ? 12.851 -2.700 -19.066 1.00 58.22 178 PRO A O 1
ATOM 1346 N N . LYS A 1 179 ? 13.160 -1.966 -21.171 1.00 51.97 179 LYS A N 1
ATOM 1347 C CA . LYS A 1 179 ? 14.280 -2.874 -21.483 1.00 51.97 179 LYS A CA 1
ATOM 1348 C C . LYS A 1 179 ? 15.510 -2.650 -20.591 1.00 51.97 179 LYS A C 1
ATOM 1350 O O . LYS A 1 179 ? 16.315 -3.562 -20.452 1.00 51.97 179 LYS A O 1
ATOM 1355 N N . ASP A 1 180 ? 15.605 -1.480 -19.962 1.00 56.56 180 ASP A N 1
ATOM 1356 C CA . ASP A 1 180 ? 16.698 -1.087 -19.062 1.00 56.56 180 ASP A CA 1
ATOM 1357 C C . ASP A 1 180 ? 16.543 -1.654 -17.639 1.00 56.56 180 ASP A C 1
ATOM 1359 O O . ASP A 1 180 ? 17.440 -1.532 -16.808 1.00 56.56 180 ASP A O 1
ATOM 1363 N N . VAL A 1 181 ? 15.398 -2.274 -17.329 1.00 59.53 181 VAL A N 1
ATOM 1364 C CA . VAL A 1 181 ? 15.125 -2.852 -16.011 1.00 59.53 181 VAL A CA 1
ATOM 1365 C C . VAL A 1 181 ? 15.379 -4.356 -16.051 1.00 59.53 181 VAL A C 1
ATOM 1367 O O . VAL A 1 181 ? 14.679 -5.098 -16.739 1.00 59.53 181 VAL A O 1
ATOM 1370 N N . TYR A 1 182 ? 16.356 -4.814 -15.263 1.00 55.88 182 TYR A N 1
ATOM 1371 C CA . TYR A 1 182 ? 16.724 -6.227 -15.166 1.00 55.88 182 TYR A CA 1
ATOM 1372 C C . TYR A 1 182 ? 15.520 -7.108 -14.796 1.00 55.88 182 TYR A C 1
ATOM 1374 O O . TYR A 1 182 ? 14.933 -6.983 -13.714 1.00 55.88 182 TYR A O 1
ATOM 1382 N N . GLN A 1 183 ? 15.168 -8.025 -15.700 1.00 57.12 183 GLN A N 1
ATOM 1383 C CA . GLN A 1 183 ? 14.161 -9.049 -15.457 1.00 57.12 183 GLN A CA 1
ATOM 1384 C C . GLN A 1 183 ? 14.847 -10.327 -14.965 1.00 57.12 183 GLN A C 1
ATOM 1386 O O . GLN A 1 183 ? 15.692 -10.876 -15.676 1.00 57.12 183 GLN A O 1
ATOM 1391 N N . PRO A 1 184 ? 14.497 -10.832 -13.770 1.00 52.38 184 PRO A N 1
ATOM 1392 C CA . PRO A 1 184 ? 15.061 -12.080 -13.296 1.00 52.38 184 PRO A CA 1
ATOM 1393 C C . PRO A 1 184 ? 14.599 -13.235 -14.189 1.00 52.38 184 PRO A C 1
ATOM 1395 O O . PRO A 1 184 ? 13.407 -13.406 -14.447 1.00 52.38 184 PRO A O 1
ATOM 1398 N N . GLY A 1 185 ? 15.550 -14.052 -14.639 1.00 55.22 185 GLY A N 1
ATOM 1399 C CA . GLY A 1 185 ? 15.255 -15.317 -15.305 1.00 55.22 185 GLY A CA 1
ATOM 1400 C C . GLY A 1 185 ? 14.664 -16.360 -14.345 1.00 55.22 185 GLY A C 1
ATOM 1401 O O . GLY A 1 185 ? 14.600 -16.177 -13.127 1.00 55.22 185 GLY A O 1
ATOM 1402 N N . TRP A 1 186 ? 14.283 -17.517 -14.893 1.00 47.88 186 TRP A N 1
ATOM 1403 C CA . TRP A 1 186 ? 13.700 -18.643 -14.144 1.00 47.88 186 TRP A CA 1
ATOM 1404 C C . TRP A 1 186 ? 14.658 -19.308 -13.134 1.00 47.88 186 TRP A C 1
ATOM 1406 O O . TRP A 1 186 ? 14.237 -20.161 -12.356 1.00 47.88 186 TRP A O 1
ATOM 1416 N N . HIS A 1 187 ? 15.938 -18.927 -13.113 1.00 46.97 187 HIS A N 1
ATOM 1417 C CA . HIS A 1 187 ? 16.932 -19.484 -12.200 1.00 46.97 187 HIS A CA 1
ATOM 1418 C C . HIS A 1 187 ? 17.099 -18.596 -10.950 1.00 46.97 187 HIS A C 1
ATOM 1420 O O . HIS A 1 187 ? 17.276 -17.386 -11.076 1.00 46.97 187 HIS A O 1
ATOM 1426 N N . PRO A 1 188 ? 17.149 -19.161 -9.729 1.00 55.31 188 PRO A N 1
ATOM 1427 C CA . PRO A 1 188 ? 17.256 -18.380 -8.489 1.00 55.31 188 PRO A CA 1
ATOM 1428 C C . PRO A 1 188 ? 18.578 -17.599 -8.361 1.00 55.31 188 PRO A C 1
ATOM 1430 O O . PRO A 1 188 ? 18.669 -16.656 -7.581 1.00 55.31 188 PRO A O 1
ATOM 1433 N N . ARG A 1 189 ? 19.607 -17.954 -9.148 1.00 53.88 189 ARG A N 1
ATOM 1434 C CA . ARG A 1 189 ? 20.874 -17.204 -9.232 1.00 53.88 189 ARG A CA 1
ATOM 1435 C C . ARG A 1 189 ? 20.774 -15.910 -10.047 1.00 53.88 189 ARG A C 1
ATOM 1437 O O . ARG A 1 189 ? 21.589 -15.025 -9.838 1.00 53.88 189 ARG A O 1
ATOM 1444 N N . THR A 1 190 ? 19.769 -15.773 -10.913 1.00 54.44 190 THR A N 1
ATOM 1445 C CA . THR A 1 190 ? 19.496 -14.553 -11.697 1.00 54.44 190 THR A CA 1
ATOM 1446 C C . THR A 1 190 ? 18.536 -13.597 -10.982 1.00 54.44 190 THR A C 1
ATOM 1448 O O . THR A 1 190 ? 17.853 -12.812 -11.620 1.00 54.44 190 THR A O 1
ATOM 1451 N N . TRP A 1 191 ? 18.377 -13.706 -9.660 1.00 53.22 191 TRP A N 1
ATOM 1452 C CA . TRP A 1 191 ? 17.485 -12.833 -8.877 1.00 53.22 191 TRP A CA 1
ATOM 1453 C C . TRP A 1 191 ? 18.239 -11.725 -8.141 1.00 53.22 191 TRP A C 1
ATOM 1455 O O . TRP A 1 191 ? 17.620 -10.911 -7.468 1.00 53.22 191 TRP A O 1
ATOM 1465 N N . ILE A 1 192 ? 19.564 -11.691 -8.265 1.00 57.12 192 ILE A N 1
ATOM 1466 C CA . ILE A 1 192 ? 20.417 -10.625 -7.748 1.00 57.12 192 ILE A CA 1
ATOM 1467 C C . ILE A 1 192 ? 20.778 -9.761 -8.953 1.00 57.12 192 ILE A C 1
ATOM 1469 O O . ILE A 1 192 ? 21.336 -10.282 -9.917 1.00 57.12 192 ILE A O 1
ATOM 1473 N N . ALA A 1 193 ? 20.424 -8.475 -8.924 1.00 53.59 193 ALA A N 1
ATOM 1474 C CA . ALA A 1 193 ? 20.852 -7.556 -9.974 1.00 53.59 193 ALA A CA 1
ATOM 1475 C C . ALA A 1 193 ? 22.394 -7.451 -9.946 1.00 53.59 193 ALA A C 1
ATOM 1477 O O . ALA A 1 193 ? 22.947 -7.251 -8.855 1.00 53.59 193 ALA A O 1
ATOM 1478 N N . PRO A 1 194 ? 23.080 -7.659 -11.085 1.00 53.53 194 PRO A N 1
ATOM 1479 C CA . PRO A 1 194 ? 24.530 -7.513 -11.172 1.00 53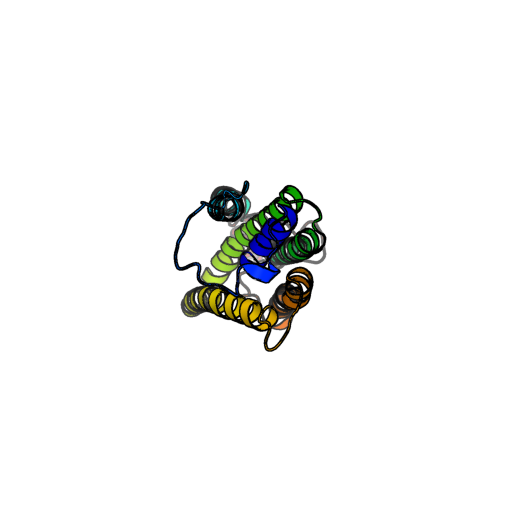.53 194 PRO A CA 1
ATOM 1480 C C . PRO A 1 194 ? 24.940 -6.043 -10.999 1.00 53.53 194 PRO A C 1
ATOM 1482 O O . PRO A 1 194 ? 24.147 -5.138 -11.258 1.00 53.53 194 PRO A O 1
ATOM 1485 N N . GLU A 1 195 ? 26.163 -5.827 -10.521 1.00 51.78 195 GLU A N 1
ATOM 1486 C CA . GLU A 1 195 ? 26.746 -4.500 -10.289 1.00 51.78 195 GLU A CA 1
ATOM 1487 C C . GLU A 1 195 ? 26.930 -3.767 -11.638 1.00 51.78 195 GLU A C 1
ATOM 1489 O O . GLU A 1 195 ? 27.156 -4.416 -12.659 1.00 51.78 195 GLU A O 1
ATOM 1494 N N . GLU A 1 196 ? 26.826 -2.431 -11.690 1.00 51.88 196 GLU A N 1
ATOM 1495 C CA . GLU A 1 196 ? 26.985 -1.660 -12.948 1.00 51.88 196 GLU A CA 1
ATOM 1496 C C . GLU A 1 196 ? 28.329 -1.934 -13.657 1.00 51.88 196 GLU A C 1
ATOM 1498 O O . GLU A 1 196 ? 28.395 -1.896 -14.889 1.00 51.88 196 GLU A O 1
ATOM 1503 N N . GLU A 1 197 ? 29.378 -2.295 -12.907 1.00 49.69 197 GLU A N 1
ATOM 1504 C CA . GLU A 1 197 ? 30.655 -2.748 -13.472 1.00 49.69 197 GLU A CA 1
ATOM 1505 C C . GLU A 1 197 ? 30.486 -4.027 -14.312 1.00 49.69 197 GLU A C 1
ATOM 1507 O O . GLU A 1 197 ? 30.970 -4.075 -15.443 1.00 49.69 197 GLU A O 1
ATOM 1512 N N . ASP A 1 198 ? 29.714 -5.016 -13.853 1.00 51.06 198 ASP A N 1
ATOM 1513 C CA . ASP A 1 198 ? 29.507 -6.285 -14.568 1.00 51.06 198 ASP A CA 1
ATOM 1514 C C . ASP A 1 198 ? 28.740 -6.101 -15.889 1.00 51.06 198 ASP A C 1
ATOM 1516 O O . ASP A 1 198 ? 28.989 -6.819 -16.858 1.00 51.06 198 ASP A O 1
ATOM 1520 N N . VAL A 1 199 ? 27.829 -5.122 -15.963 1.00 52.22 199 VAL A N 1
ATOM 1521 C CA . VAL A 1 199 ? 27.085 -4.797 -17.196 1.00 52.22 199 VAL A CA 1
ATOM 1522 C C . VAL A 1 199 ? 28.008 -4.162 -18.239 1.00 52.22 199 VAL A C 1
ATOM 1524 O O . VAL A 1 199 ? 27.910 -4.477 -19.425 1.00 52.22 199 VAL A O 1
ATOM 1527 N N . SER A 1 200 ? 28.947 -3.315 -17.806 1.00 49.47 200 SER A N 1
ATOM 1528 C CA . SER A 1 200 ? 29.958 -2.747 -18.702 1.00 49.47 200 SER A CA 1
ATOM 1529 C C . SER A 1 200 ? 30.938 -3.810 -19.221 1.00 49.47 200 SER A C 1
ATOM 1531 O O . SER A 1 200 ? 31.227 -3.835 -20.417 1.00 49.47 200 SER A O 1
ATOM 1533 N N . PHE A 1 201 ? 31.362 -4.755 -18.373 1.00 52.97 201 PHE A N 1
ATOM 1534 C CA . PHE A 1 201 ? 32.201 -5.885 -18.785 1.00 52.97 201 PHE A CA 1
ATOM 1535 C C . PHE A 1 201 ? 31.474 -6.862 -19.720 1.00 52.97 201 PHE A C 1
ATOM 1537 O O . PHE A 1 201 ? 32.086 -7.373 -20.655 1.00 52.97 201 PHE A O 1
ATOM 1544 N N . LEU A 1 202 ? 30.178 -7.112 -19.508 1.00 56.34 202 LEU A N 1
ATOM 1545 C CA . LEU A 1 202 ? 29.374 -7.974 -20.382 1.00 56.34 202 LEU A CA 1
ATOM 1546 C C . LEU A 1 202 ? 29.147 -7.360 -21.767 1.00 56.34 202 LEU A C 1
ATOM 1548 O O . LEU A 1 202 ? 29.271 -8.072 -22.758 1.00 56.34 202 LEU A O 1
ATOM 1552 N N . ASN A 1 203 ? 28.881 -6.054 -21.846 1.00 52.94 203 ASN A N 1
ATOM 1553 C CA . ASN A 1 203 ? 28.744 -5.365 -23.132 1.00 52.94 203 ASN A CA 1
ATOM 1554 C C . ASN A 1 203 ? 30.077 -5.319 -23.897 1.00 52.94 203 ASN A C 1
ATOM 1556 O O . ASN A 1 203 ? 30.093 -5.562 -25.098 1.00 52.94 203 ASN A O 1
ATOM 1560 N N . LEU A 1 204 ? 31.203 -5.102 -23.204 1.00 54.44 204 LEU A N 1
ATOM 1561 C CA . LEU A 1 204 ? 32.535 -5.169 -23.818 1.00 54.44 204 LEU A CA 1
ATOM 1562 C C . LEU A 1 204 ? 32.884 -6.580 -24.317 1.00 54.44 204 LEU A C 1
ATOM 1564 O O . LEU A 1 204 ? 33.537 -6.720 -25.344 1.00 54.44 204 LEU A O 1
ATOM 1568 N N . ALA A 1 205 ? 32.443 -7.629 -23.619 1.00 52.88 205 ALA A N 1
ATOM 1569 C CA . ALA A 1 205 ? 32.683 -9.012 -24.032 1.00 52.88 205 ALA A CA 1
ATOM 1570 C C . ALA A 1 205 ? 31.830 -9.455 -25.238 1.00 52.88 205 ALA A C 1
ATOM 1572 O O . ALA A 1 205 ? 32.235 -10.377 -25.950 1.00 52.88 205 ALA A O 1
ATOM 1573 N N . ASP A 1 206 ? 30.665 -8.838 -25.456 1.00 52.44 206 ASP A N 1
ATOM 1574 C CA . ASP A 1 206 ? 29.827 -9.086 -26.639 1.00 52.44 206 ASP A CA 1
ATOM 1575 C C . ASP A 1 206 ? 30.306 -8.271 -27.856 1.00 52.44 206 ASP A C 1
ATOM 1577 O O . ASP A 1 206 ? 30.263 -8.770 -28.980 1.00 52.44 206 ASP A O 1
ATOM 1581 N N . GLU A 1 207 ? 30.842 -7.063 -27.642 1.00 52.81 207 GLU A N 1
ATOM 1582 C CA . GLU A 1 207 ? 31.408 -6.214 -28.705 1.00 52.81 207 GLU A CA 1
ATOM 1583 C C . GLU A 1 207 ? 32.739 -6.761 -29.261 1.00 52.81 207 GLU A C 1
ATOM 1585 O O . GLU A 1 207 ? 33.029 -6.596 -30.440 1.00 52.81 207 GLU A O 1
ATOM 1590 N N . ASP A 1 208 ? 33.510 -7.506 -28.459 1.00 49.75 208 ASP A N 1
ATOM 1591 C CA . ASP A 1 208 ? 34.753 -8.181 -28.888 1.00 49.75 208 ASP A CA 1
ATOM 1592 C C . ASP A 1 208 ? 34.494 -9.521 -29.626 1.00 49.75 208 ASP A C 1
ATOM 1594 O O . ASP A 1 208 ? 35.421 -10.220 -30.045 1.00 49.75 208 ASP A O 1
ATOM 1598 N N . ARG A 1 209 ? 33.219 -9.925 -29.769 1.00 50.84 209 ARG A N 1
ATOM 1599 C CA . ARG A 1 209 ? 32.794 -11.159 -30.462 1.00 50.84 209 ARG A CA 1
ATOM 1600 C C . ARG A 1 209 ? 32.084 -10.896 -31.803 1.00 50.84 209 ARG A C 1
ATOM 1602 O O . ARG A 1 209 ? 31.805 -11.862 -32.521 1.00 50.84 209 ARG A O 1
ATOM 1609 N N . SER A 1 210 ? 31.816 -9.637 -32.156 1.00 43.31 210 SER A N 1
ATOM 1610 C CA . SER A 1 210 ? 31.288 -9.209 -33.467 1.00 43.31 210 SER A CA 1
ATOM 1611 C C . SER A 1 210 ? 32.383 -8.700 -34.396 1.00 43.31 210 SER A C 1
ATOM 1613 O O . SER A 1 210 ? 32.332 -9.047 -35.597 1.00 43.31 210 SER A O 1
#

Organism: Oesophagostomum dentatum (NCBI:txid61180)

Sequence (210 aa):
MLSAAEDIMAIQEGGNVTQQIQNCEDHITSRHCTTVSTGAVLIADNLPSLVVKLTFPFFMHRIPFVFRHLFVCLLQSASYFVVAFSVNVPMSLAGVCFAAFGSGIGEISYLALASHYPALAIAAWSSGTGAAGLLGSFSYAFLTDRSMGNLQPKVALLIQLFVPAVFALTYFFILVVPKDVYQPGWHPRTWIAPEEEDVSFLNLADEDRS

InterPro domains:
  IPR003492 Batten's disease protein Cln3 [PF02487] (1-183)
  IPR003492 Batten's disease protein Cln3 [PR01315] (41-57)
  IPR003492 Batten's disease protein Cln3 [PR01315] (95-117)
  IPR003492 Batten's disease protein Cln3 [PR01315] (125-145)
  IPR003492 Batten's disease protein Cln3 [PTHR10981] (1-192)
  IPR036259 MFS transporter superfamily [SSF103473] (33-185)

pLDDT: mean 75.28, std 14.97, range [43.31, 93.81]

Secondary structure (DSSP, 8-state):
-HHHHHHHHHHHTT--HHHHTT---SS--S----SS-HHHHHHHHHHHHHHHHHHHHHHTTSS-HHHHHHHHHHHHHHHHHHHHT--SHHHHHHHHHHHHHHHHHHHHHHHHHHTTS-THHHHHHHHHHHHHHHHHHHHHHHHH-TTTT---HHHHHHHHTHHHHHHHHIIIII----TTSPPP-SSGGGGSPPPHHHHHHHHHHHHTT-

Radius of gyration: 21.83 Å; chains: 1; bounding box: 63×41×62 Å

Foldseek 3Di:
DLVLLVVLQCVLQVNPVVPPVPDPPPDCPDDPDDVDDSVNLVCLQQVLLVVCLVPVVVVVQWAALLVLLVQLLVLCLVLLVQLLPDNHSVSSSVSSNSNSNSVSSVVVSLCVQQVVDPPVSVVVVVVVVVVCVVCVVVLQCQCCDPVHHVDRSSVSSVVCSVVSVVSNCCVPPPDDRDPPGQDQDPDPVSRTNDDPVVVVVVVVVVVVVD